Protein AF-A0A8S3Q9Q2-F1 (afdb_monomer_lite)

InterPro domains:
  IPR000834 Peptidase M14, carboxypeptidase A [PF00246] (56-237)
  IPR000834 Peptidase M14, carboxypeptidase A [PS52035] (1-236)
  IPR000834 Peptidase M14, carboxypeptidase A [SM00631] (1-239)

Structure (mmCIF, N/CA/C/O backbone):
data_AF-A0A8S3Q9Q2-F1
#
_entry.id   AF-A0A8S3Q9Q2-F1
#
loop_
_atom_site.group_PDB
_atom_site.id
_atom_site.type_symbol
_atom_site.label_atom_id
_atom_site.label_alt_id
_atom_site.label_comp_id
_atom_site.label_asym_id
_atom_site.label_entity_id
_atom_site.label_seq_id
_atom_site.pdbx_PDB_ins_code
_atom_site.Cartn_x
_atom_site.Cartn_y
_atom_site.Cartn_z
_atom_site.occupancy
_atom_site.B_iso_or_equiv
_atom_site.auth_seq_id
_atom_site.auth_comp_id
_atom_site.auth_asym_id
_atom_site.auth_atom_id
_atom_site.pdbx_PDB_model_num
ATOM 1 N N . MET A 1 1 ? 9.175 -22.409 -7.718 1.00 44.66 1 MET A N 1
ATOM 2 C CA . MET A 1 1 ? 8.185 -21.560 -7.034 1.00 44.66 1 MET A CA 1
ATOM 3 C C . MET A 1 1 ? 8.463 -21.587 -5.537 1.00 44.66 1 MET A C 1
ATOM 5 O O . MET A 1 1 ? 8.396 -22.655 -4.933 1.00 44.66 1 MET A O 1
ATOM 9 N N . LYS A 1 2 ? 8.923 -20.466 -4.972 1.00 51.31 2 LYS A N 1
ATOM 10 C CA . LYS A 1 2 ? 9.161 -20.307 -3.528 1.00 51.31 2 LYS A CA 1
ATOM 11 C C . LYS A 1 2 ? 7.955 -19.559 -2.961 1.00 51.31 2 LYS A C 1
ATOM 13 O O . LYS A 1 2 ? 7.575 -18.554 -3.533 1.00 51.31 2 LYS A O 1
ATOM 18 N N . PHE A 1 3 ? 7.355 -20.048 -1.881 1.00 44.38 3 PHE A N 1
ATOM 19 C CA . PHE A 1 3 ? 6.203 -19.390 -1.257 1.00 44.38 3 PHE A CA 1
ATOM 20 C C . PHE A 1 3 ? 6.653 -18.268 -0.304 1.00 44.38 3 PHE A C 1
ATOM 22 O O . PHE A 1 3 ? 7.731 -18.396 0.287 1.00 44.38 3 PHE A O 1
ATOM 29 N N . PRO A 1 4 ? 5.840 -17.213 -0.097 1.00 54.03 4 PRO A N 1
ATOM 30 C CA . PRO A 1 4 ? 6.085 -16.240 0.963 1.00 54.03 4 PRO A CA 1
ATOM 31 C C . PRO A 1 4 ? 6.048 -16.935 2.332 1.00 54.03 4 PRO A C 1
ATOM 33 O O . PRO A 1 4 ? 5.054 -17.568 2.698 1.00 54.03 4 PRO A O 1
ATOM 36 N N . LEU A 1 5 ? 7.140 -16.837 3.095 1.00 45.72 5 LEU A N 1
ATOM 37 C CA . LEU A 1 5 ? 7.207 -17.330 4.472 1.00 45.72 5 LEU A CA 1
ATOM 38 C C . LEU A 1 5 ? 6.784 -16.207 5.419 1.00 45.72 5 LEU A C 1
ATOM 40 O O . LEU A 1 5 ? 7.387 -15.145 5.393 1.00 45.72 5 LEU A O 1
ATOM 44 N N . PHE A 1 6 ? 5.770 -16.424 6.256 1.00 53.03 6 PHE A N 1
ATOM 45 C CA . PHE A 1 6 ? 5.318 -15.418 7.221 1.00 53.03 6 PHE A CA 1
ATOM 46 C C . PHE A 1 6 ? 5.985 -15.633 8.583 1.00 53.03 6 PHE A C 1
ATOM 48 O O . PHE A 1 6 ? 5.739 -16.639 9.252 1.00 53.03 6 PHE A O 1
ATOM 55 N N . LEU A 1 7 ? 6.785 -14.665 9.028 1.00 46.00 7 LEU A N 1
ATOM 56 C CA . LEU A 1 7 ? 7.337 -14.629 10.380 1.00 46.00 7 LEU A CA 1
ATOM 57 C C . LEU A 1 7 ? 6.255 -14.192 11.375 1.00 46.00 7 LEU A C 1
ATOM 59 O O . LEU A 1 7 ? 5.728 -13.081 11.279 1.00 46.00 7 LEU A O 1
ATOM 63 N N . LYS A 1 8 ? 5.951 -15.058 12.352 1.00 47.38 8 LYS A N 1
ATOM 64 C CA . LYS A 1 8 ? 5.085 -14.747 13.499 1.00 47.38 8 LYS A CA 1
ATOM 65 C C . LYS A 1 8 ? 5.930 -14.230 14.661 1.00 47.38 8 LYS A C 1
ATOM 67 O O . LYS A 1 8 ? 6.726 -14.986 15.207 1.00 47.38 8 LYS A O 1
ATOM 72 N N . ILE A 1 9 ? 5.741 -12.970 15.064 1.00 49.69 9 ILE A N 1
ATOM 73 C CA . ILE A 1 9 ? 6.681 -12.318 16.003 1.00 49.69 9 ILE A CA 1
ATOM 74 C C . ILE A 1 9 ? 6.184 -12.193 17.467 1.00 49.69 9 ILE A C 1
ATOM 76 O O . ILE A 1 9 ? 7.013 -11.928 18.324 1.00 49.69 9 ILE A O 1
ATOM 80 N N . CYS A 1 10 ? 4.916 -12.450 17.845 1.00 41.38 10 CYS A N 1
ATOM 81 C CA . CYS A 1 10 ? 4.467 -12.439 19.271 1.00 41.38 10 CYS A CA 1
ATOM 82 C C . CYS A 1 10 ? 3.046 -13.054 19.498 1.00 41.38 10 CYS A C 1
ATOM 84 O O . CYS A 1 10 ? 2.305 -13.162 18.522 1.00 41.38 10 CYS A O 1
ATOM 86 N N . PRO A 1 11 ? 2.634 -13.433 20.742 1.00 38.47 11 PRO A N 1
ATOM 87 C CA . PRO A 1 11 ? 1.254 -13.833 21.137 1.00 38.47 11 PRO A CA 1
ATOM 88 C C . PRO A 1 11 ? 0.366 -12.627 21.587 1.00 38.47 11 PRO A C 1
ATOM 90 O O . PRO A 1 11 ? 0.916 -11.533 21.690 1.00 38.47 11 PRO A O 1
ATOM 93 N N . PRO A 1 12 ? -0.975 -12.738 21.834 1.00 47.22 12 PRO A N 1
ATOM 94 C CA . PRO A 1 12 ? -1.986 -11.891 21.156 1.00 47.22 12 PRO A CA 1
ATOM 95 C C . PRO A 1 12 ? -2.704 -10.781 21.966 1.00 47.22 12 PRO A C 1
ATOM 97 O O . PRO A 1 12 ? -2.935 -10.950 23.158 1.00 47.22 12 PRO A O 1
ATOM 100 N N . LYS A 1 13 ? -3.170 -9.733 21.238 1.00 51.88 13 LYS A N 1
ATOM 101 C CA . LYS A 1 13 ? -4.364 -8.849 21.455 1.00 51.88 13 LYS A CA 1
ATOM 102 C C . LYS A 1 13 ? -4.773 -8.028 20.201 1.00 51.88 13 LYS A C 1
ATOM 104 O O . LYS A 1 13 ? -5.906 -7.562 20.133 1.00 51.88 13 LYS A O 1
ATOM 109 N N . ALA A 1 14 ? -3.892 -7.855 19.209 1.00 57.50 14 ALA A N 1
ATOM 110 C CA . ALA A 1 14 ? -4.200 -7.298 17.879 1.00 57.50 14 ALA A CA 1
ATOM 111 C C . ALA A 1 14 ? -3.320 -7.974 16.814 1.00 57.50 14 ALA A C 1
ATOM 113 O O . ALA A 1 14 ? -2.186 -8.341 17.139 1.00 57.50 14 ALA A O 1
ATOM 114 N N . ALA A 1 15 ? -3.828 -8.141 15.588 1.00 62.69 15 ALA A N 1
ATOM 115 C CA . ALA A 1 15 ? -3.099 -8.769 14.482 1.00 62.69 15 ALA A CA 1
ATOM 116 C C . ALA A 1 15 ? -2.795 -7.758 13.369 1.00 62.69 15 ALA A C 1
ATOM 118 O O . ALA A 1 15 ? -3.700 -7.073 12.886 1.00 62.69 15 ALA A O 1
ATOM 119 N N . VAL A 1 16 ? -1.525 -7.677 12.964 1.00 69.88 16 VAL A N 1
ATOM 120 C CA . VAL A 1 16 ? -1.047 -6.764 11.913 1.00 69.88 16 VAL A CA 1
ATOM 121 C C . VAL A 1 16 ? -0.363 -7.547 10.795 1.00 69.88 16 VAL A C 1
ATOM 123 O O . VAL A 1 16 ? 0.467 -8.418 11.074 1.00 69.88 16 VAL A O 1
ATOM 126 N N . MET A 1 17 ? -0.700 -7.214 9.548 1.00 67.19 17 MET A N 1
ATOM 127 C CA . MET A 1 17 ? -0.101 -7.784 8.342 1.00 67.19 17 MET A CA 1
ATOM 128 C C . MET A 1 17 ? 0.666 -6.719 7.558 1.00 67.19 17 MET A C 1
ATOM 130 O O . MET A 1 17 ? 0.134 -5.646 7.275 1.00 67.19 17 MET A O 1
ATOM 134 N N . TYR A 1 18 ? 1.901 -7.048 7.188 1.00 66.00 18 TYR A N 1
ATOM 135 C CA . TYR A 1 18 ? 2.761 -6.220 6.343 1.00 66.00 18 TYR A CA 1
ATOM 136 C C . TYR A 1 18 ? 3.017 -6.915 5.005 1.00 66.00 18 TYR A C 1
ATOM 138 O O . TYR A 1 18 ? 2.982 -8.141 4.943 1.00 66.00 18 TYR A O 1
ATOM 146 N N . THR A 1 19 ? 3.266 -6.164 3.936 1.00 59.59 19 THR A N 1
ATOM 147 C CA . THR A 1 19 ? 3.641 -6.723 2.628 1.00 59.59 19 THR A CA 1
ATOM 148 C C . THR A 1 19 ? 4.529 -5.762 1.828 1.00 59.59 19 THR A C 1
ATOM 150 O O . THR A 1 19 ? 4.552 -4.567 2.124 1.00 59.59 19 THR A O 1
ATOM 153 N N . PHE A 1 20 ? 5.251 -6.301 0.839 1.00 65.62 20 PHE A N 1
ATOM 154 C CA . PHE A 1 20 ? 6.306 -5.647 0.045 1.00 65.62 20 PHE A CA 1
ATOM 155 C C . PHE A 1 20 ? 6.169 -6.027 -1.444 1.00 65.62 20 PHE A C 1
ATOM 157 O O . PHE A 1 20 ? 6.975 -6.771 -2.013 1.00 65.62 20 PHE A O 1
ATOM 164 N N . ILE A 1 21 ? 5.030 -5.673 -2.043 1.00 55.09 21 ILE A N 1
ATOM 165 C CA . ILE A 1 21 ? 4.501 -6.378 -3.223 1.00 55.09 21 ILE A CA 1
ATOM 166 C C . ILE A 1 21 ? 5.318 -6.165 -4.494 1.00 55.09 21 ILE A C 1
ATOM 168 O O . ILE A 1 21 ? 5.401 -7.082 -5.313 1.00 55.09 21 ILE A O 1
ATOM 172 N N . THR A 1 22 ? 5.934 -4.999 -4.682 1.00 50.44 22 THR A N 1
ATOM 173 C CA . THR A 1 22 ? 6.549 -4.660 -5.974 1.00 50.44 22 THR A CA 1
ATOM 174 C C . THR A 1 22 ? 7.917 -4.026 -5.811 1.00 50.44 22 THR A C 1
ATOM 176 O O . THR A 1 22 ? 7.993 -2.985 -5.199 1.00 50.44 22 THR A O 1
ATOM 179 N N . LYS A 1 23 ? 8.933 -4.489 -6.550 1.00 55.28 23 LYS A N 1
ATOM 180 C CA . LYS A 1 23 ? 10.287 -3.901 -6.731 1.00 55.28 23 LYS A CA 1
ATOM 181 C C . LYS A 1 23 ? 11.387 -4.576 -5.919 1.00 55.28 23 LYS A C 1
ATOM 183 O O . LYS A 1 23 ? 11.182 -5.361 -4.998 1.00 55.28 23 LYS A O 1
ATOM 188 N N . SER A 1 24 ? 12.598 -4.179 -6.293 1.00 45.72 24 SER A N 1
ATOM 189 C CA . SER A 1 24 ? 13.804 -4.034 -5.484 1.00 45.72 24 SER A CA 1
ATOM 190 C C . SER A 1 24 ? 13.562 -3.327 -4.134 1.00 45.72 24 SER A C 1
ATOM 192 O O . SER A 1 24 ? 14.237 -2.358 -3.821 1.00 45.72 24 SER A O 1
ATOM 194 N N . GLU A 1 25 ? 12.598 -3.770 -3.332 1.00 57.78 25 GLU A N 1
ATOM 195 C CA . GLU A 1 25 ? 12.219 -3.224 -2.025 1.00 57.78 25 GLU A CA 1
ATOM 196 C C . GLU A 1 25 ? 13.071 -3.822 -0.909 1.00 57.78 25 GLU A C 1
ATOM 198 O O . GLU A 1 25 ? 12.616 -3.980 0.224 1.00 57.78 25 GLU A O 1
ATOM 203 N N . LEU A 1 26 ? 14.337 -4.147 -1.207 1.00 56.81 26 LEU A N 1
ATOM 204 C CA . LEU A 1 26 ? 15.275 -4.518 -0.155 1.00 56.81 26 LEU A CA 1
ATOM 205 C C . LEU A 1 26 ? 15.257 -3.439 0.927 1.00 56.81 26 LEU A C 1
ATOM 207 O O . LEU A 1 26 ? 15.218 -3.777 2.099 1.00 56.81 26 LEU A O 1
ATOM 211 N N . PHE A 1 27 ? 15.180 -2.167 0.532 1.00 62.59 27 PHE A N 1
ATOM 212 C CA . PHE A 1 27 ? 15.020 -1.055 1.454 1.00 62.59 27 PHE A CA 1
ATOM 213 C C . PHE A 1 27 ? 13.772 -1.154 2.348 1.00 62.59 27 PHE A C 1
ATOM 215 O O . PHE A 1 27 ? 13.912 -1.098 3.568 1.00 62.59 27 PHE A O 1
ATOM 222 N N . CYS A 1 28 ? 12.567 -1.307 1.787 1.00 65.94 28 CYS A N 1
ATOM 223 C CA . CYS A 1 28 ? 11.330 -1.350 2.578 1.00 65.94 28 CYS A CA 1
ATOM 224 C C . CYS A 1 28 ? 11.314 -2.574 3.501 1.00 65.94 28 CYS A C 1
ATOM 226 O O . CYS A 1 28 ? 11.013 -2.453 4.688 1.00 65.94 28 CYS A O 1
ATOM 228 N N . PHE A 1 29 ? 11.729 -3.730 2.982 1.00 68.19 29 PHE A N 1
ATOM 229 C CA . PHE A 1 29 ? 11.861 -4.960 3.752 1.00 68.19 29 PHE A CA 1
ATOM 230 C C . PHE A 1 29 ? 12.865 -4.820 4.905 1.00 68.19 29 PHE A C 1
ATOM 232 O O . PHE A 1 29 ? 12.534 -5.089 6.059 1.00 68.19 29 PHE A O 1
ATOM 239 N N . VAL A 1 30 ? 14.079 -4.337 4.612 1.00 61.81 30 VAL A N 1
ATOM 240 C CA . VAL A 1 30 ? 15.136 -4.091 5.606 1.00 61.81 30 VAL A CA 1
ATOM 241 C C . VAL A 1 30 ? 14.678 -3.064 6.635 1.00 61.81 30 VAL A C 1
ATOM 243 O O . VAL A 1 30 ? 14.933 -3.251 7.819 1.00 61.81 30 VAL A O 1
ATOM 246 N N . SER A 1 31 ? 13.958 -2.021 6.218 1.00 67.19 31 SER A N 1
ATOM 247 C CA . SER A 1 31 ? 13.437 -0.997 7.123 1.00 67.19 31 SER A CA 1
ATOM 248 C C . SER A 1 31 ? 12.494 -1.569 8.162 1.00 67.19 31 SER A C 1
ATOM 250 O O . SER A 1 31 ? 12.649 -1.314 9.356 1.00 67.19 31 SER A O 1
ATOM 252 N N . VAL A 1 32 ? 11.545 -2.381 7.713 1.00 69.50 32 VAL A N 1
ATOM 253 C CA . VAL A 1 32 ? 10.564 -2.993 8.596 1.00 69.50 32 VAL A CA 1
ATOM 254 C C . VAL A 1 32 ? 11.225 -4.047 9.489 1.00 69.50 32 VAL A C 1
ATOM 256 O O . VAL A 1 32 ? 11.004 -4.044 10.699 1.00 69.50 32 VAL A O 1
ATOM 259 N N . ILE A 1 33 ? 12.074 -4.921 8.937 1.00 70.44 33 ILE A N 1
ATOM 260 C CA . ILE A 1 33 ? 12.734 -5.974 9.721 1.00 70.44 33 ILE A CA 1
ATOM 261 C C . ILE A 1 33 ? 13.705 -5.411 10.751 1.00 70.44 33 ILE A C 1
ATOM 263 O O . ILE A 1 33 ? 13.628 -5.823 11.907 1.00 70.44 33 ILE A O 1
ATOM 267 N N . LEU A 1 34 ? 14.602 -4.495 10.373 1.00 65.56 34 LEU A N 1
ATOM 268 C CA . LEU A 1 34 ? 15.564 -3.923 11.320 1.00 65.56 34 LEU A CA 1
ATOM 269 C C . LEU A 1 34 ? 14.839 -3.185 12.438 1.00 65.56 34 LEU A C 1
ATOM 271 O O . LEU A 1 34 ? 15.138 -3.427 13.605 1.00 65.56 34 LEU A O 1
ATOM 275 N N . PHE A 1 35 ? 13.810 -2.398 12.098 1.00 70.94 35 PHE A N 1
ATOM 276 C CA . PHE A 1 35 ? 12.950 -1.803 13.110 1.00 70.94 35 PHE A CA 1
ATOM 277 C C . PHE A 1 35 ? 12.400 -2.866 14.061 1.00 70.94 35 PHE A C 1
ATOM 279 O O . PHE A 1 35 ? 12.447 -2.673 15.267 1.00 70.94 35 PHE A O 1
ATOM 286 N N . PHE A 1 36 ? 11.894 -3.998 13.565 1.00 68.75 36 PHE A N 1
ATOM 287 C CA . PHE A 1 36 ? 11.323 -5.019 14.440 1.00 68.75 36 PHE A CA 1
ATOM 288 C C . PHE A 1 36 ? 12.339 -5.790 15.272 1.00 68.75 36 PHE A C 1
ATOM 290 O O . PHE A 1 36 ? 12.029 -6.104 16.420 1.00 68.75 36 PHE A O 1
ATOM 297 N N . LEU A 1 37 ? 13.526 -6.077 14.741 1.00 67.44 37 LEU A N 1
ATOM 298 C CA . LEU A 1 37 ? 14.606 -6.701 15.505 1.00 67.44 37 LEU A CA 1
ATOM 299 C C . LEU A 1 37 ? 15.060 -5.784 16.654 1.00 67.44 37 LEU A C 1
ATOM 301 O O . LEU A 1 37 ? 15.206 -6.237 17.794 1.00 67.44 37 LEU A O 1
ATOM 305 N N . ASP A 1 38 ? 15.173 -4.483 16.389 1.00 63.78 38 ASP A N 1
ATOM 306 C CA . ASP A 1 38 ? 15.535 -3.480 17.393 1.00 63.78 38 ASP A CA 1
ATOM 307 C C . ASP A 1 38 ? 14.381 -3.215 18.374 1.00 63.78 38 ASP A C 1
ATOM 309 O O . ASP A 1 38 ? 14.572 -3.148 19.586 1.00 63.78 38 ASP A O 1
ATOM 313 N N . PHE A 1 39 ? 13.145 -3.128 17.885 1.00 65.12 39 PHE A N 1
ATOM 314 C CA . PHE A 1 39 ? 11.959 -2.854 18.698 1.00 65.12 39 PHE A CA 1
ATOM 315 C C . PHE A 1 39 ? 11.612 -4.019 19.634 1.00 65.12 39 PHE A C 1
ATOM 317 O O . PHE A 1 39 ? 11.218 -3.800 20.778 1.00 65.12 39 PHE A O 1
ATOM 324 N N . CYS A 1 40 ? 11.777 -5.268 19.182 1.00 56.28 40 CYS A N 1
ATOM 325 C CA . CYS A 1 40 ? 11.569 -6.451 20.023 1.00 56.28 40 CYS A CA 1
ATOM 326 C C . CYS A 1 40 ? 12.655 -6.626 21.092 1.00 56.28 40 CYS A C 1
ATOM 328 O O . CYS A 1 40 ? 12.384 -7.258 22.110 1.00 56.28 40 CYS A O 1
ATOM 330 N N . SER A 1 41 ? 13.856 -6.075 20.892 1.00 54.03 41 SER A N 1
ATOM 331 C CA . SER A 1 41 ? 14.937 -6.137 21.884 1.00 54.03 41 SER A CA 1
ATOM 332 C C . SER A 1 41 ? 14.899 -4.996 22.908 1.00 54.03 41 SER A C 1
ATOM 334 O O . SER A 1 41 ? 15.478 -5.134 23.985 1.00 54.03 41 SER A O 1
ATOM 336 N N . THR A 1 42 ? 14.201 -3.891 22.617 1.00 50.69 42 THR A N 1
ATOM 337 C CA . THR A 1 42 ? 14.257 -2.659 23.425 1.00 50.69 42 THR A CA 1
ATOM 338 C C . THR A 1 42 ? 13.049 -2.384 24.316 1.00 50.69 42 THR A C 1
ATOM 340 O O . THR A 1 42 ? 13.174 -1.550 25.213 1.00 50.69 42 THR A O 1
ATOM 343 N N . ILE A 1 43 ? 11.900 -3.055 24.148 1.00 47.66 43 ILE A N 1
ATOM 344 C CA . ILE A 1 43 ? 10.726 -2.767 24.989 1.00 47.66 43 ILE A CA 1
ATOM 345 C C . ILE A 1 43 ? 10.136 -4.009 25.673 1.00 47.66 43 ILE A C 1
ATOM 347 O O . ILE A 1 43 ? 9.627 -4.923 25.029 1.00 47.66 43 ILE A O 1
ATOM 351 N N . ASP A 1 44 ? 10.088 -3.949 27.009 1.00 47.28 44 ASP A N 1
ATOM 352 C CA . ASP A 1 44 ? 9.194 -4.709 27.896 1.00 47.28 44 ASP A CA 1
ATOM 353 C C . ASP A 1 44 ? 7.734 -4.247 27.694 1.00 47.28 44 ASP A C 1
ATOM 355 O O . ASP A 1 44 ? 7.109 -3.645 28.572 1.00 47.28 44 ASP A O 1
ATOM 359 N N . VAL A 1 45 ? 7.174 -4.422 26.486 1.00 44.84 45 VAL A N 1
ATOM 360 C CA . VAL A 1 45 ? 5.748 -4.139 26.282 1.00 44.84 45 VAL A CA 1
ATOM 361 C C . VAL A 1 45 ? 4.965 -5.371 26.703 1.00 44.84 45 VAL A C 1
ATOM 363 O O . VAL A 1 45 ? 4.853 -6.349 25.969 1.00 44.84 45 VAL A O 1
ATOM 366 N N . LYS A 1 46 ? 4.252 -5.258 27.821 1.00 41.72 46 LYS A N 1
ATOM 367 C CA . LYS A 1 46 ? 3.095 -6.108 28.158 1.00 41.72 46 LYS A CA 1
ATOM 368 C C . LYS A 1 46 ? 1.967 -6.091 27.095 1.00 41.72 46 LYS A C 1
ATOM 370 O O . LYS A 1 46 ? 0.908 -6.678 27.319 1.00 41.72 46 LYS A O 1
ATOM 375 N N . ALA A 1 47 ? 2.148 -5.432 25.943 1.00 47.62 47 ALA A N 1
ATOM 376 C CA . ALA A 1 47 ? 1.217 -5.420 24.818 1.00 47.62 47 ALA A CA 1
ATOM 377 C C . ALA A 1 47 ? 1.517 -6.587 23.866 1.00 47.62 47 ALA A C 1
ATOM 379 O O . ALA A 1 47 ? 2.199 -6.460 22.852 1.00 47.62 47 ALA A O 1
ATOM 380 N N . GLN A 1 48 ? 0.955 -7.733 24.220 1.00 50.00 48 GLN A N 1
ATOM 381 C CA . GLN A 1 48 ? 0.835 -8.924 23.386 1.00 50.00 48 GLN A CA 1
ATOM 382 C C . GLN A 1 48 ? 0.126 -8.579 22.057 1.00 50.00 48 GLN A C 1
ATOM 384 O O . GLN A 1 48 ? -1.005 -8.096 22.084 1.00 50.00 48 GLN A O 1
ATOM 389 N N . ARG A 1 49 ? 0.771 -8.774 20.894 1.00 56.69 49 ARG A N 1
ATOM 390 C CA . ARG A 1 49 ? 0.194 -8.608 19.538 1.00 56.69 49 ARG A CA 1
ATOM 391 C C . ARG A 1 49 ? 0.838 -9.566 18.543 1.00 56.69 49 ARG A C 1
ATOM 393 O O . ARG A 1 49 ? 2.052 -9.739 18.571 1.00 56.69 49 ARG A O 1
ATOM 400 N N . GLU A 1 50 ? 0.046 -10.132 17.635 1.00 60.84 50 GLU A N 1
ATOM 401 C CA . GLU A 1 50 ? 0.568 -11.007 16.584 1.00 60.84 50 GLU A CA 1
ATOM 402 C C . GLU A 1 50 ? 0.927 -10.186 15.341 1.00 60.84 50 GLU A C 1
ATOM 404 O O . GLU A 1 50 ? 0.132 -9.385 14.850 1.00 60.84 50 GLU A O 1
ATOM 409 N N . LYS A 1 51 ? 2.141 -10.372 14.833 1.00 61.19 51 LYS A N 1
ATOM 410 C CA . LYS A 1 51 ? 2.631 -9.705 13.623 1.00 61.19 51 LYS A CA 1
ATOM 411 C C . LYS A 1 51 ? 2.979 -10.773 12.607 1.00 61.19 51 LYS A C 1
ATOM 413 O O . LYS A 1 51 ? 3.611 -11.756 12.993 1.00 61.19 51 LYS A O 1
ATOM 418 N N . TYR A 1 52 ? 2.579 -10.548 11.363 1.00 61.97 52 TYR A N 1
ATOM 419 C CA . TYR A 1 52 ? 2.852 -11.430 10.238 1.00 61.97 52 TYR A CA 1
ATOM 420 C C . TYR A 1 52 ? 3.572 -10.620 9.166 1.00 61.97 52 TYR A C 1
ATOM 422 O O . TYR A 1 52 ? 2.977 -9.746 8.532 1.00 61.97 52 TYR A O 1
ATOM 430 N N . ILE A 1 53 ? 4.870 -10.882 9.024 1.00 58.34 53 ILE A N 1
ATOM 431 C CA . ILE A 1 53 ? 5.729 -10.244 8.025 1.00 58.34 53 ILE A CA 1
ATOM 432 C C . ILE A 1 53 ? 6.164 -11.341 7.056 1.00 58.34 53 ILE A C 1
ATOM 434 O O . ILE A 1 53 ? 6.879 -12.250 7.477 1.00 58.34 53 ILE A O 1
ATOM 438 N N . PRO A 1 54 ? 5.702 -11.319 5.802 1.00 57.31 54 PRO A N 1
ATOM 439 C CA . PRO A 1 54 ? 6.251 -12.177 4.774 1.00 57.31 54 PRO A CA 1
ATOM 440 C C . PRO A 1 54 ? 7.715 -11.807 4.497 1.00 57.31 54 PRO A C 1
ATOM 442 O O . PRO A 1 54 ? 8.027 -10.631 4.319 1.00 57.31 54 PRO A O 1
ATOM 445 N N . ASP A 1 55 ? 8.593 -12.809 4.437 1.00 58.91 55 ASP A N 1
ATOM 446 C CA . ASP A 1 55 ? 10.021 -12.658 4.121 1.00 58.91 55 ASP A CA 1
ATOM 447 C C . ASP A 1 55 ? 10.224 -12.009 2.747 1.00 58.91 55 ASP A C 1
ATOM 449 O O . ASP A 1 55 ? 11.023 -11.102 2.577 1.00 58.91 55 ASP A O 1
ATOM 453 N N . TYR A 1 56 ? 9.475 -12.460 1.746 1.00 65.44 56 TYR A N 1
ATOM 454 C CA . TYR A 1 56 ? 9.417 -11.842 0.426 1.00 65.44 56 TYR A CA 1
ATOM 455 C C . TYR A 1 56 ? 8.051 -12.144 -0.158 1.00 65.44 56 TYR A C 1
ATOM 457 O O . TYR A 1 56 ? 7.631 -13.299 -0.179 1.00 65.44 56 TYR A O 1
ATOM 465 N N . THR A 1 57 ? 7.360 -11.123 -0.644 1.00 78.50 57 THR A N 1
ATOM 466 C CA . THR A 1 57 ? 6.014 -11.285 -1.215 1.00 78.50 57 THR A CA 1
ATOM 467 C C . THR A 1 57 ? 6.044 -11.508 -2.717 1.00 78.50 57 THR A C 1
ATOM 469 O O . THR A 1 57 ? 5.035 -11.912 -3.268 1.00 78.50 57 THR A O 1
ATOM 472 N N . ASN A 1 58 ? 7.208 -11.296 -3.339 1.00 85.88 58 ASN A N 1
ATOM 473 C CA . ASN A 1 58 ? 7.537 -11.615 -4.729 1.00 85.88 58 ASN A CA 1
ATOM 474 C C . ASN A 1 58 ? 8.960 -12.229 -4.799 1.00 85.88 58 ASN A C 1
ATOM 476 O O . ASN A 1 58 ? 9.915 -11.567 -5.226 1.00 85.88 58 ASN A O 1
ATOM 480 N N . PRO A 1 59 ? 9.175 -13.438 -4.241 1.00 84.56 59 PRO A N 1
ATOM 481 C CA . PRO A 1 59 ? 10.510 -14.031 -4.126 1.00 84.56 59 PRO A CA 1
ATOM 482 C C . PRO A 1 59 ? 11.130 -14.399 -5.482 1.00 84.56 59 PRO A C 1
ATOM 484 O O . PRO A 1 59 ? 12.348 -14.347 -5.639 1.00 84.56 59 PRO A O 1
ATOM 487 N N . ASP A 1 60 ? 10.317 -14.793 -6.452 1.00 86.06 60 ASP A N 1
ATOM 488 C CA . ASP A 1 60 ? 10.704 -15.139 -7.819 1.00 86.06 60 ASP A CA 1
ATOM 489 C C . ASP A 1 60 ? 11.058 -13.889 -8.640 1.00 86.06 60 ASP A C 1
ATOM 491 O O . ASP A 1 60 ? 12.145 -13.833 -9.219 1.00 86.06 60 ASP A O 1
ATOM 495 N N . GLY A 1 61 ? 10.238 -12.833 -8.586 1.00 86.12 61 GLY A N 1
ATOM 496 C CA . GLY A 1 61 ? 10.573 -11.537 -9.179 1.00 86.12 61 GLY A CA 1
ATOM 497 C C . GLY A 1 61 ? 11.854 -10.951 -8.582 1.00 86.12 61 GLY A C 1
ATOM 498 O O . GLY A 1 61 ? 12.693 -10.417 -9.310 1.00 86.12 61 GLY A O 1
ATOM 499 N N . ARG A 1 62 ? 12.084 -11.136 -7.272 1.00 82.38 62 ARG A N 1
ATOM 500 C CA . ARG A 1 62 ? 13.348 -10.750 -6.623 1.00 82.38 62 ARG A CA 1
ATOM 501 C C . ARG A 1 62 ? 14.555 -11.496 -7.200 1.00 82.38 62 ARG A C 1
ATOM 503 O O . ARG A 1 62 ? 15.567 -10.873 -7.517 1.00 82.38 62 ARG A O 1
ATOM 510 N N . LEU A 1 63 ? 14.463 -12.814 -7.354 1.00 85.38 63 LEU A N 1
ATOM 511 C CA . LEU A 1 63 ? 15.543 -13.605 -7.953 1.00 85.38 63 LEU A CA 1
ATOM 512 C C . LEU A 1 63 ? 15.789 -13.209 -9.415 1.00 85.38 63 LEU A C 1
ATOM 514 O O . LEU A 1 63 ? 16.937 -13.164 -9.865 1.00 85.38 63 LEU A O 1
ATOM 518 N N . TYR A 1 64 ? 14.728 -12.885 -10.153 1.00 87.31 64 TYR A N 1
ATOM 519 C CA . TYR A 1 64 ? 14.828 -12.426 -11.533 1.00 87.31 64 TYR A CA 1
ATOM 520 C C . TYR A 1 64 ? 15.619 -11.115 -11.643 1.00 87.31 64 TYR A C 1
ATOM 522 O O . TYR A 1 64 ? 16.566 -11.041 -12.426 1.00 87.31 64 TYR A O 1
ATOM 530 N N . ILE A 1 65 ? 15.314 -10.097 -10.830 1.00 86.25 65 ILE A N 1
ATOM 531 C CA . ILE A 1 65 ? 16.048 -8.819 -10.893 1.00 86.25 65 ILE A CA 1
ATOM 532 C C . ILE A 1 65 ? 17.517 -8.958 -10.495 1.00 86.25 65 ILE A C 1
ATOM 534 O O . ILE A 1 65 ? 18.373 -8.336 -11.119 1.00 86.25 65 ILE A O 1
ATOM 538 N N . GLU A 1 66 ? 17.826 -9.793 -9.499 1.00 85.19 66 GLU A N 1
ATOM 539 C CA . GLU A 1 66 ? 19.201 -10.015 -9.036 1.00 85.19 66 GLU A CA 1
ATOM 540 C C . GLU A 1 66 ? 20.034 -10.796 -10.052 1.00 85.19 66 GLU A C 1
ATOM 542 O O . GLU A 1 66 ? 21.215 -10.513 -10.230 1.00 85.19 66 GLU A O 1
ATOM 547 N N . SER A 1 67 ? 19.427 -11.766 -10.737 1.00 89.62 67 SER A N 1
ATOM 548 C CA . SER A 1 67 ? 20.124 -12.575 -11.743 1.00 89.62 67 SER A CA 1
ATOM 549 C C . SER A 1 67 ? 20.302 -11.854 -13.080 1.00 89.62 67 SER A C 1
ATOM 551 O O . SER A 1 67 ? 21.261 -12.132 -13.800 1.00 89.62 67 SER A O 1
ATOM 553 N N . THR A 1 68 ? 19.406 -10.923 -13.417 1.00 89.88 68 THR A N 1
ATOM 554 C CA . THR A 1 68 ? 19.422 -10.199 -14.701 1.00 89.88 68 THR A CA 1
ATOM 555 C C . THR A 1 68 ? 19.984 -8.781 -14.609 1.00 89.88 68 THR A C 1
ATOM 557 O O . THR A 1 68 ? 20.237 -8.167 -15.644 1.00 89.88 68 THR A O 1
ATOM 560 N N . ASN A 1 69 ? 20.167 -8.241 -13.399 1.00 86.94 69 ASN A N 1
ATOM 561 C CA . ASN A 1 69 ? 20.434 -6.821 -13.132 1.00 86.94 69 ASN A CA 1
ATOM 562 C C . ASN A 1 69 ? 19.368 -5.866 -13.714 1.00 86.94 69 ASN A C 1
ATOM 564 O O . ASN A 1 69 ? 19.625 -4.674 -13.899 1.00 86.94 69 ASN A O 1
ATOM 568 N N . ASN A 1 70 ? 18.158 -6.361 -14.001 1.00 86.62 70 ASN A N 1
ATOM 569 C CA . ASN A 1 70 ? 17.049 -5.536 -14.470 1.00 86.62 70 ASN A CA 1
ATOM 570 C C . ASN A 1 70 ? 16.283 -4.923 -13.289 1.00 86.62 70 ASN A C 1
ATOM 572 O O . ASN A 1 70 ? 15.171 -5.332 -12.960 1.00 86.62 70 ASN A O 1
ATOM 576 N N . TYR A 1 71 ? 16.866 -3.900 -12.665 1.00 84.06 71 TYR A N 1
ATOM 577 C CA . TYR A 1 71 ? 16.251 -3.193 -11.532 1.00 84.06 71 TYR A CA 1
ATOM 578 C C . TYR A 1 71 ? 15.011 -2.357 -11.900 1.00 84.06 71 TYR A C 1
ATOM 580 O O . TYR A 1 71 ? 14.408 -1.748 -11.021 1.00 84.06 71 TYR A O 1
ATOM 588 N N . CYS A 1 72 ? 14.630 -2.307 -13.181 1.00 84.56 72 CYS A N 1
ATOM 589 C CA . CYS A 1 72 ? 13.385 -1.686 -13.633 1.00 84.56 72 CYS A CA 1
ATOM 590 C C . CYS A 1 72 ? 12.209 -2.675 -13.680 1.00 84.56 72 CYS A C 1
ATOM 592 O O . CYS A 1 72 ? 11.082 -2.252 -13.912 1.00 84.56 72 CYS A O 1
ATOM 594 N N . TRP A 1 73 ? 12.447 -3.979 -13.505 1.00 86.62 73 TRP A N 1
ATOM 595 C CA . TRP A 1 73 ? 11.394 -4.992 -13.522 1.00 86.62 73 TRP A CA 1
ATOM 596 C C . TRP A 1 73 ? 10.537 -4.942 -12.251 1.00 86.62 73 TRP A C 1
ATOM 598 O O . TRP A 1 73 ? 11.060 -4.772 -11.147 1.00 86.62 73 TRP A O 1
ATOM 608 N N . ARG A 1 74 ? 9.216 -5.091 -12.409 1.00 83.06 74 ARG A N 1
ATOM 609 C CA . ARG A 1 74 ? 8.238 -4.873 -11.325 1.00 83.06 74 ARG A CA 1
ATOM 610 C C . ARG A 1 74 ? 7.277 -6.037 -11.087 1.00 83.06 74 ARG A C 1
ATOM 612 O O . ARG A 1 74 ? 6.659 -6.069 -10.027 1.00 83.06 74 ARG A O 1
ATOM 619 N N . GLY A 1 75 ? 7.176 -6.972 -12.030 1.00 88.12 75 GLY A N 1
ATOM 620 C CA . GLY A 1 75 ? 6.285 -8.126 -11.926 1.00 88.12 75 GLY A CA 1
ATOM 621 C C . GLY A 1 75 ? 6.922 -9.346 -11.256 1.00 88.12 75 GLY A C 1
ATOM 622 O O . GLY A 1 75 ? 8.070 -9.311 -10.801 1.00 88.12 75 GLY A O 1
ATOM 623 N N . THR A 1 76 ? 6.177 -10.448 -11.221 1.00 90.62 76 THR A N 1
ATOM 624 C CA . THR A 1 76 ? 6.685 -11.802 -10.934 1.00 90.62 76 THR A CA 1
ATOM 625 C C . THR A 1 76 ? 7.706 -12.239 -11.990 1.00 90.62 76 THR A C 1
ATOM 627 O O . THR A 1 76 ? 7.976 -11.504 -12.945 1.00 90.62 76 THR A O 1
ATOM 630 N N . GLU A 1 77 ? 8.283 -13.437 -11.879 1.00 87.75 77 GLU A N 1
ATOM 631 C CA . GLU A 1 77 ? 9.180 -13.973 -12.919 1.00 87.75 77 GLU A CA 1
ATOM 632 C C . GLU A 1 77 ? 8.499 -14.069 -14.298 1.00 87.75 77 GLU A C 1
ATOM 634 O O . GLU A 1 77 ? 9.165 -14.054 -15.333 1.00 87.75 77 GLU A O 1
ATOM 639 N N . THR A 1 78 ? 7.162 -14.123 -14.316 1.00 89.62 78 THR A N 1
ATOM 640 C CA . THR A 1 78 ? 6.342 -14.187 -15.534 1.00 89.62 78 THR A CA 1
ATOM 641 C C . THR A 1 78 ? 5.804 -12.828 -15.994 1.00 89.62 78 THR A C 1
ATOM 643 O O . THR A 1 78 ? 5.177 -12.746 -17.050 1.00 89.62 78 THR A O 1
ATOM 646 N N . GLY A 1 79 ? 6.081 -11.757 -15.243 1.00 92.19 79 GLY A N 1
ATOM 647 C CA . GLY A 1 79 ? 5.721 -10.381 -15.592 1.00 92.19 79 GLY A CA 1
ATOM 648 C C . GLY A 1 79 ? 4.401 -9.888 -15.017 1.00 92.19 79 GLY A C 1
ATOM 649 O O . GLY A 1 79 ? 3.992 -8.782 -15.348 1.00 92.19 79 GLY A O 1
ATOM 650 N N . VAL A 1 80 ? 3.735 -10.658 -14.154 1.00 95.31 80 VAL A N 1
ATOM 651 C CA . VAL A 1 80 ? 2.482 -10.217 -13.530 1.00 95.31 80 VAL A CA 1
ATOM 652 C C . VAL A 1 80 ? 2.761 -9.187 -12.442 1.00 95.31 80 VAL A C 1
ATOM 654 O O . VAL A 1 80 ? 3.546 -9.438 -11.531 1.00 95.31 80 VAL A O 1
ATOM 657 N N . ASP A 1 81 ? 2.094 -8.038 -12.506 1.00 94.62 81 ASP A N 1
ATOM 658 C CA . ASP A 1 81 ? 2.030 -7.093 -11.396 1.00 94.62 81 ASP A CA 1
ATOM 659 C C . ASP A 1 81 ? 1.106 -7.660 -10.313 1.00 94.62 81 ASP A C 1
ATOM 661 O O . ASP A 1 81 ? -0.121 -7.724 -10.461 1.00 94.62 81 ASP A O 1
ATOM 665 N N . LEU A 1 82 ? 1.707 -8.083 -9.200 1.00 92.81 82 LEU A N 1
ATOM 666 C CA . LEU A 1 82 ? 0.979 -8.622 -8.056 1.00 92.81 82 LEU A CA 1
ATOM 667 C C . LEU A 1 82 ? -0.021 -7.611 -7.480 1.00 92.81 82 LEU A C 1
ATOM 669 O O . LEU A 1 82 ? -1.085 -8.026 -7.022 1.00 92.81 82 LEU A O 1
ATOM 673 N N . ASP A 1 83 ? 0.249 -6.303 -7.564 1.00 94.81 83 ASP A N 1
ATOM 674 C CA . ASP A 1 83 ? -0.680 -5.252 -7.126 1.00 94.81 83 ASP A CA 1
ATOM 675 C C . ASP A 1 83 ? -1.727 -4.896 -8.201 1.00 94.81 83 ASP A C 1
ATOM 677 O O . ASP A 1 83 ? -2.389 -3.859 -8.143 1.00 94.81 83 ASP A O 1
ATOM 681 N N . ARG A 1 84 ? -1.896 -5.761 -9.205 1.00 97.31 84 ARG A N 1
ATOM 682 C CA . ARG A 1 84 ? -3.036 -5.787 -10.137 1.00 97.31 84 ARG A CA 1
ATOM 683 C C . ARG A 1 84 ? -3.751 -7.142 -10.145 1.00 97.31 84 ARG A C 1
ATOM 685 O O . ARG A 1 84 ? -4.727 -7.318 -10.877 1.00 97.31 84 ARG A O 1
ATOM 692 N N . ASN A 1 85 ? -3.286 -8.111 -9.351 1.00 97.06 85 ASN A N 1
ATOM 693 C CA . ASN A 1 85 ? -3.717 -9.507 -9.434 1.00 97.06 85 ASN A CA 1
ATOM 694 C C . ASN A 1 85 ? -4.834 -9.890 -8.442 1.00 97.06 85 ASN A C 1
ATOM 696 O O . ASN A 1 85 ? -5.331 -11.012 -8.488 1.00 97.06 85 ASN A O 1
ATOM 700 N N . PHE A 1 86 ? -5.291 -8.988 -7.568 1.00 97.19 86 PHE A N 1
ATOM 701 C CA . PHE A 1 86 ? -6.338 -9.292 -6.582 1.00 97.19 86 PHE A CA 1
ATOM 702 C C . PHE A 1 86 ? -7.758 -9.127 -7.150 1.00 97.19 86 PHE A C 1
ATOM 704 O O . PHE A 1 86 ? -8.003 -8.342 -8.066 1.00 97.19 86 PHE A O 1
ATOM 711 N N . ASP A 1 87 ? -8.740 -9.828 -6.567 1.00 97.00 87 ASP A N 1
ATOM 712 C CA . ASP A 1 87 ? -10.170 -9.707 -6.914 1.00 97.00 87 ASP A CA 1
ATOM 713 C C . ASP A 1 87 ? -10.821 -8.430 -6.364 1.00 97.00 87 ASP A C 1
ATOM 715 O O . ASP A 1 87 ? -11.859 -8.458 -5.700 1.00 97.00 87 ASP A O 1
ATOM 719 N N . TRP A 1 88 ? -10.198 -7.286 -6.622 1.00 97.31 88 TRP A N 1
ATOM 720 C CA . TRP A 1 88 ? -10.777 -5.982 -6.355 1.00 97.31 88 TRP A CA 1
ATOM 721 C C . TRP A 1 88 ? -10.979 -5.231 -7.657 1.00 97.31 88 TRP A C 1
ATOM 723 O O . TRP A 1 88 ? -10.046 -4.676 -8.228 1.00 97.31 88 TRP A O 1
ATOM 733 N N . GLU A 1 89 ? -12.221 -5.235 -8.144 1.00 97.12 89 GLU A N 1
ATOM 734 C CA . GLU A 1 89 ? -12.592 -4.520 -9.369 1.00 97.12 89 GLU A CA 1
ATOM 735 C C . GLU A 1 89 ? -11.682 -4.893 -10.570 1.00 97.12 89 GLU A C 1
ATOM 737 O O . GLU A 1 89 ? -11.488 -4.100 -11.494 1.00 97.12 89 GLU A O 1
ATOM 742 N N . TYR A 1 90 ? -11.176 -6.137 -10.542 1.00 96.69 90 TYR A N 1
ATOM 743 C CA . TYR A 1 90 ? -10.192 -6.716 -11.450 1.00 96.69 90 TYR A CA 1
ATOM 744 C C . TYR A 1 90 ? -10.583 -6.557 -12.917 1.00 96.69 90 TYR A C 1
ATOM 746 O O . TYR A 1 90 ? -11.739 -6.723 -13.317 1.00 96.69 90 TYR A O 1
ATOM 754 N N . GLY A 1 91 ? -9.574 -6.299 -13.739 1.00 92.75 91 GLY A N 1
ATOM 755 C CA . GLY A 1 91 ? -9.702 -6.339 -15.182 1.00 92.75 91 GLY A CA 1
ATOM 756 C C . GLY A 1 91 ? -10.286 -5.082 -15.832 1.00 92.75 91 GLY A C 1
ATOM 757 O O . GLY A 1 91 ? -10.643 -5.115 -17.014 1.00 92.75 91 GLY A O 1
ATOM 758 N N . ARG A 1 92 ? -10.386 -3.978 -15.085 1.00 93.38 92 ARG A N 1
ATOM 759 C CA . ARG A 1 92 ? -10.794 -2.668 -15.607 1.00 93.38 92 ARG A CA 1
ATOM 760 C C . ARG A 1 92 ? -9.589 -1.842 -16.091 1.00 93.38 92 ARG A C 1
ATOM 762 O O . ARG A 1 92 ? -8.576 -2.411 -16.487 1.00 93.38 92 ARG A O 1
ATOM 769 N N . LYS A 1 93 ? -9.761 -0.520 -16.218 1.00 94.38 93 LYS A N 1
ATOM 770 C CA . LYS A 1 93 ? -8.844 0.394 -16.925 1.00 94.38 93 LYS A CA 1
ATOM 771 C C . LYS A 1 93 ? -7.574 0.746 -16.147 1.00 94.38 93 LYS A C 1
ATOM 773 O O . LYS A 1 93 ? -6.644 1.240 -16.761 1.00 94.38 93 LYS A O 1
ATOM 778 N N . GLY A 1 94 ? -7.548 0.530 -14.841 1.00 95.12 94 GLY A N 1
ATOM 779 C CA . GLY A 1 94 ? -6.392 0.713 -13.967 1.00 95.12 94 GLY A CA 1
ATOM 780 C C . GLY A 1 94 ? -5.470 -0.503 -13.901 1.00 95.12 94 GLY A C 1
ATOM 781 O O . GLY A 1 94 ? -4.820 -0.720 -12.889 1.00 95.12 94 GLY A O 1
ATOM 782 N N . SER A 1 95 ? -5.496 -1.358 -14.919 1.00 97.12 95 SER A N 1
ATOM 783 C CA . SER A 1 95 ? -4.610 -2.512 -15.068 1.00 97.12 95 SER A CA 1
ATOM 784 C C . SER A 1 95 ? -4.527 -2.874 -16.550 1.00 97.12 95 SER A C 1
ATOM 786 O O . SER A 1 95 ? -5.444 -2.545 -17.312 1.00 97.12 95 SER A O 1
ATOM 788 N N . SER A 1 96 ? -3.517 -3.628 -16.973 1.00 97.44 96 SER A N 1
ATOM 789 C CA . SER A 1 96 ? -3.339 -4.032 -18.373 1.00 97.44 96 SER A CA 1
ATOM 790 C C . SER A 1 96 ? -3.550 -5.529 -18.569 1.00 97.44 96 SER A C 1
ATOM 792 O O . SER A 1 96 ? -3.293 -6.321 -17.668 1.00 97.44 96 SER A O 1
ATOM 794 N N . SER A 1 97 ? -4.069 -5.930 -19.731 1.00 97.12 97 SER A N 1
ATOM 795 C CA . SER A 1 97 ? -4.149 -7.340 -20.148 1.00 97.12 97 SER A CA 1
ATOM 796 C C . SER A 1 97 ? -3.012 -7.740 -21.091 1.00 97.12 97 SER A C 1
ATOM 798 O O . SER A 1 97 ? -2.982 -8.885 -21.530 1.00 97.12 97 SER A O 1
ATOM 800 N N . ASP A 1 98 ? -2.134 -6.802 -21.459 1.00 97.06 98 ASP A N 1
ATOM 801 C CA . ASP A 1 98 ? -0.954 -7.075 -22.278 1.00 97.06 98 ASP A CA 1
ATOM 802 C C . ASP A 1 98 ? 0.175 -7.609 -21.378 1.00 97.06 98 ASP A C 1
ATOM 804 O O . ASP A 1 98 ? 0.607 -6.881 -20.487 1.00 97.06 98 ASP A O 1
ATOM 808 N N . PRO A 1 99 ? 0.686 -8.839 -21.597 1.00 95.62 99 PRO A N 1
ATOM 809 C CA . PRO A 1 99 ? 1.793 -9.403 -20.821 1.00 95.62 99 PRO A CA 1
ATOM 810 C C . PRO A 1 99 ? 3.111 -8.618 -20.878 1.00 95.62 99 PRO A C 1
ATOM 812 O O . PRO A 1 99 ? 4.049 -8.958 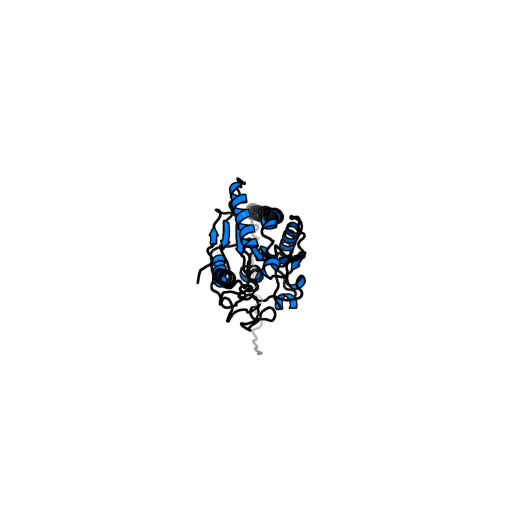-20.163 1.00 95.62 99 PRO A O 1
ATOM 815 N N . LYS A 1 100 ? 3.231 -7.624 -21.765 1.00 92.75 100 LYS A N 1
ATOM 816 C CA . LYS A 1 100 ? 4.415 -6.756 -21.881 1.00 92.75 100 LYS A CA 1
ATOM 817 C C . LYS A 1 100 ? 4.295 -5.447 -21.104 1.00 92.75 100 LYS A C 1
ATOM 819 O O . LYS A 1 100 ? 5.257 -4.682 -21.067 1.00 92.75 100 LYS A O 1
ATOM 824 N N . ASP A 1 101 ? 3.119 -5.167 -20.563 1.00 94.62 101 ASP A N 1
ATOM 825 C CA . ASP A 1 101 ? 2.832 -3.956 -19.810 1.00 94.62 101 ASP A CA 1
ATOM 826 C C . ASP A 1 101 ? 3.308 -4.103 -18.360 1.00 94.62 101 ASP A C 1
ATOM 828 O O . ASP A 1 101 ? 3.206 -5.182 -17.778 1.00 94.62 101 ASP A O 1
ATOM 832 N N . GLU A 1 102 ? 3.820 -3.025 -17.761 1.00 91.12 102 GLU A N 1
ATOM 833 C CA . GLU A 1 102 ? 4.254 -3.062 -16.359 1.00 91.12 102 GLU A CA 1
ATOM 834 C C . GLU A 1 102 ? 3.084 -3.263 -15.387 1.00 91.12 102 GLU A C 1
ATOM 836 O O . GLU A 1 102 ? 3.305 -3.737 -14.278 1.00 91.12 102 GLU A O 1
ATOM 841 N N . GLU A 1 103 ? 1.855 -2.947 -15.808 1.00 95.00 103 GLU A N 1
ATOM 842 C CA . GLU A 1 103 ? 0.624 -3.147 -15.040 1.00 95.00 103 GLU A CA 1
ATOM 843 C C . GLU A 1 103 ? -0.118 -4.431 -15.453 1.00 95.00 103 GLU A C 1
ATOM 845 O O . GLU A 1 103 ? -1.348 -4.525 -15.315 1.00 95.00 103 GLU A O 1
ATOM 850 N N . TYR A 1 104 ? 0.590 -5.410 -16.032 1.00 97.06 104 TYR A N 1
ATOM 851 C CA . TYR A 1 104 ? -0.014 -6.664 -16.469 1.00 97.06 104 TYR A CA 1
ATOM 852 C C . TYR A 1 104 ? -0.660 -7.408 -15.297 1.00 97.06 104 TYR A C 1
ATOM 854 O O . TYR A 1 104 ? -0.003 -7.892 -14.382 1.00 97.06 104 TYR A O 1
ATOM 862 N N . ARG A 1 105 ? -1.981 -7.559 -15.360 1.00 97.06 105 ARG A N 1
ATOM 863 C CA . ARG A 1 105 ? -2.813 -8.110 -14.280 1.00 97.06 105 ARG A CA 1
ATOM 864 C C . ARG A 1 105 ? -2.781 -9.635 -14.142 1.00 97.06 105 ARG A C 1
ATOM 866 O O . ARG A 1 105 ? -3.495 -10.183 -13.300 1.00 97.06 105 ARG A O 1
ATOM 873 N N . GLY A 1 106 ? -2.054 -10.335 -15.008 1.00 97.19 106 GLY A N 1
ATOM 874 C CA . GLY A 1 106 ? -2.123 -11.791 -15.131 1.00 97.19 106 GLY A CA 1
ATOM 875 C C . GLY A 1 106 ? -3.315 -12.288 -15.954 1.00 97.19 106 GLY A C 1
ATOM 876 O O . GLY A 1 106 ? -4.137 -11.517 -16.452 1.00 97.19 106 GLY A O 1
ATOM 877 N N . LEU A 1 107 ? -3.400 -13.611 -16.117 1.00 96.38 107 LEU A N 1
ATOM 878 C CA . LEU A 1 107 ? -4.422 -14.263 -16.952 1.00 96.38 107 LEU A CA 1
ATOM 879 C C . LEU A 1 107 ? -5.820 -14.234 -16.319 1.00 96.38 107 LEU A C 1
ATOM 881 O O . LEU A 1 107 ? -6.832 -14.264 -17.018 1.00 96.38 107 LEU A O 1
ATOM 885 N N . HIS A 1 108 ? -5.870 -14.240 -14.992 1.00 97.31 108 HIS A N 1
ATOM 886 C CA . HIS A 1 108 ? -7.076 -14.154 -14.182 1.00 97.31 108 HIS A CA 1
ATOM 887 C C . HIS A 1 108 ? -6.707 -13.626 -12.793 1.00 97.31 108 HIS A C 1
ATOM 889 O O . HIS A 1 108 ? -5.541 -13.638 -12.404 1.00 97.31 108 HIS A O 1
ATOM 895 N N . LYS A 1 109 ? -7.705 -13.152 -12.045 1.00 96.88 109 LYS A N 1
ATOM 896 C CA . LYS A 1 109 ? -7.537 -12.783 -10.636 1.00 96.88 109 LYS A CA 1
ATOM 897 C C . LYS A 1 109 ? -6.948 -13.951 -9.844 1.00 96.88 109 LYS A C 1
ATOM 899 O O . LYS A 1 109 ? -7.393 -15.084 -10.021 1.00 96.88 109 LYS A O 1
ATOM 904 N N . PHE A 1 110 ? -5.998 -13.657 -8.967 1.00 96.06 110 PHE A N 1
ATOM 905 C CA . PHE A 1 110 ? -5.250 -14.637 -8.187 1.00 96.06 110 PHE A CA 1
ATOM 906 C C . PHE A 1 110 ? -4.542 -15.698 -9.043 1.00 96.06 110 PHE A C 1
ATOM 908 O O . PHE A 1 110 ? -4.433 -16.850 -8.624 1.00 96.06 110 PHE A O 1
ATOM 915 N N . SER A 1 111 ? -4.093 -15.335 -10.251 1.00 96.25 111 SER A N 1
ATOM 916 C CA . SER A 1 111 ? -3.256 -16.229 -11.060 1.00 96.25 111 SER A CA 1
ATOM 917 C C . SER A 1 111 ? -1.916 -16.513 -10.391 1.00 96.25 111 SER A C 1
ATOM 919 O O . SER A 1 111 ? -1.361 -17.592 -10.597 1.00 96.25 111 SER A O 1
ATOM 921 N N . GLU A 1 112 ? -1.421 -15.573 -9.582 1.00 93.50 112 GLU A N 1
ATOM 922 C CA . GLU A 1 112 ? -0.147 -15.720 -8.897 1.00 93.50 112 GLU A CA 1
ATOM 923 C C . GLU A 1 112 ? -0.344 -16.393 -7.526 1.00 93.50 112 GLU A C 1
ATOM 925 O O . GLU A 1 112 ? -1.205 -15.980 -6.733 1.00 93.50 112 GLU A O 1
ATOM 930 N N . PRO A 1 113 ? 0.453 -17.425 -7.199 1.00 92.25 113 PRO A N 1
ATOM 931 C CA . PRO A 1 113 ? 0.377 -18.109 -5.909 1.00 92.25 113 PRO A CA 1
ATOM 932 C C . PRO A 1 113 ? 0.699 -17.182 -4.728 1.00 92.25 113 PRO A C 1
ATOM 934 O O . PRO A 1 113 ? 0.181 -17.385 -3.629 1.00 92.25 113 PRO A O 1
ATOM 937 N N . GLU A 1 114 ? 1.507 -16.143 -4.940 1.00 88.75 114 GLU A N 1
ATOM 938 C CA . GLU A 1 114 ? 1.806 -15.100 -3.961 1.00 88.75 114 GLU A CA 1
ATOM 939 C C . GLU A 1 114 ? 0.526 -14.363 -3.539 1.00 88.75 114 GLU A C 1
ATOM 941 O O . GLU A 1 114 ? 0.275 -14.188 -2.344 1.00 88.75 114 GLU A O 1
ATOM 946 N N . SER A 1 115 ? -0.336 -13.999 -4.495 1.00 91.06 115 SER A N 1
ATOM 947 C CA . SER A 1 115 ? -1.621 -13.341 -4.220 1.00 91.06 115 SER A CA 1
ATOM 948 C 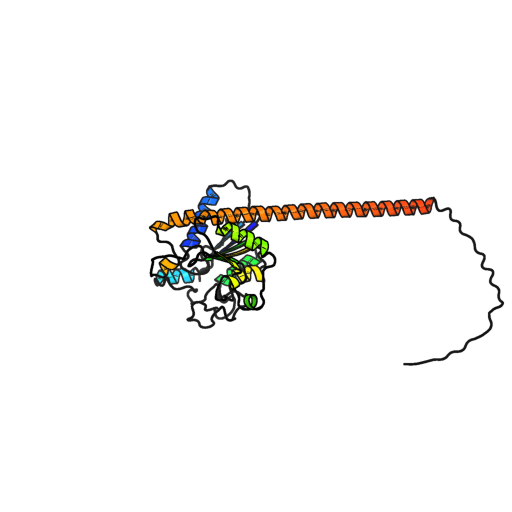C . SER A 1 115 ? -2.608 -14.270 -3.499 1.00 91.06 115 SER A C 1
ATOM 950 O O . SER A 1 115 ? -3.345 -13.827 -2.609 1.00 91.06 115 SER A O 1
ATOM 952 N N . LEU A 1 116 ? -2.603 -15.568 -3.825 1.00 91.44 116 LEU A N 1
ATOM 953 C CA . LEU A 1 116 ? -3.400 -16.575 -3.113 1.00 91.44 116 LEU A CA 1
ATOM 954 C C . LEU A 1 116 ? -2.969 -16.717 -1.648 1.00 91.44 116 LEU A C 1
ATOM 956 O O . LEU A 1 116 ? -3.825 -16.762 -0.765 1.00 91.44 116 LEU A O 1
ATOM 960 N N . ALA A 1 117 ? -1.665 -16.693 -1.359 1.00 89.19 117 ALA A N 1
ATOM 961 C CA . ALA A 1 117 ? -1.151 -16.850 0.002 1.00 89.19 117 ALA A CA 1
ATOM 962 C C . ALA A 1 117 ? -1.694 -15.789 0.982 1.00 89.19 117 ALA A C 1
ATOM 964 O O . ALA A 1 117 ? -1.997 -16.097 2.137 1.00 89.19 117 ALA A O 1
ATOM 965 N N . PH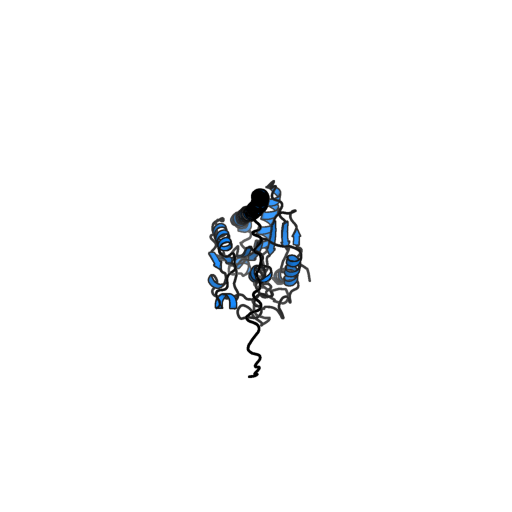E A 1 118 ? -1.882 -14.547 0.526 1.00 88.94 118 PHE A N 1
ATOM 966 C CA . PHE A 1 118 ? -2.524 -13.493 1.323 1.00 88.94 118 PHE A CA 1
ATOM 967 C C . PHE A 1 118 ? -4.003 -13.771 1.597 1.00 88.94 118 PHE A C 1
ATOM 969 O O . PHE A 1 118 ? -4.515 -13.506 2.692 1.00 88.94 118 PHE A O 1
ATOM 976 N N . THR A 1 119 ? -4.704 -14.314 0.606 1.00 87.19 119 THR A N 1
ATOM 977 C CA . THR A 1 119 ? -6.114 -14.685 0.741 1.00 87.19 119 THR A CA 1
ATOM 978 C C . THR A 1 119 ? -6.270 -15.804 1.770 1.00 87.19 119 THR A C 1
ATOM 980 O O . THR A 1 119 ? -7.070 -15.653 2.694 1.00 87.19 119 THR A O 1
ATOM 983 N N . ASP A 1 120 ? -5.432 -16.837 1.695 1.00 89.00 120 ASP A N 1
ATOM 984 C CA . ASP A 1 120 ? -5.414 -17.956 2.642 1.00 89.00 120 ASP A CA 1
ATOM 985 C C . ASP A 1 120 ? -5.065 -17.511 4.070 1.00 89.00 120 ASP A C 1
ATOM 987 O O . ASP A 1 120 ? -5.618 -18.017 5.051 1.00 89.00 120 ASP A O 1
ATOM 991 N N . LEU A 1 121 ? -4.128 -16.569 4.221 1.00 86.94 121 LEU A N 1
ATOM 992 C CA . LEU A 1 121 ? -3.731 -16.068 5.537 1.00 86.94 121 LEU A CA 1
ATOM 993 C C . LEU A 1 121 ? -4.864 -15.280 6.206 1.00 86.94 121 LEU A C 1
ATOM 995 O O . LEU A 1 121 ? -5.139 -15.468 7.392 1.00 86.94 121 LEU A O 1
ATOM 999 N N . THR A 1 122 ? -5.554 -14.436 5.440 1.00 89.25 122 THR A N 1
ATOM 1000 C CA . THR A 1 122 ? -6.691 -13.637 5.933 1.00 89.25 122 THR A CA 1
ATOM 1001 C C . THR A 1 122 ? -7.938 -14.469 6.232 1.00 89.25 122 THR A C 1
ATOM 1003 O O . THR A 1 122 ? -8.814 -14.016 6.961 1.00 89.25 122 THR A O 1
ATOM 1006 N N . GLU A 1 123 ? -8.029 -15.697 5.720 1.00 89.69 123 GLU A N 1
ATOM 1007 C CA . GLU A 1 123 ? -9.075 -16.651 6.117 1.00 89.69 123 GLU A CA 1
ATOM 1008 C C . GLU A 1 123 ? -8.803 -17.283 7.483 1.00 89.69 123 GLU A C 1
ATOM 1010 O O . GLU A 1 123 ? -9.732 -17.602 8.224 1.00 89.69 123 GLU A O 1
ATOM 1015 N N . LYS A 1 124 ? -7.527 -17.437 7.841 1.00 88.25 124 LYS A N 1
ATOM 1016 C CA . LYS A 1 124 ? -7.103 -18.042 9.110 1.00 88.25 124 LYS A CA 1
ATOM 1017 C C . LYS A 1 124 ? -7.026 -17.022 10.241 1.00 88.25 124 LYS A C 1
ATOM 1019 O O . LYS A 1 124 ? -7.146 -17.394 11.407 1.00 88.25 124 LYS A O 1
ATOM 1024 N N . ILE A 1 125 ? -6.794 -15.751 9.912 1.00 86.00 125 ILE A N 1
ATOM 1025 C CA . ILE A 1 125 ? -6.472 -14.702 10.880 1.00 86.00 125 ILE A CA 1
ATOM 1026 C C . ILE A 1 125 ? -7.273 -13.441 10.577 1.00 86.00 125 ILE A C 1
ATOM 1028 O O . ILE A 1 125 ? -7.268 -12.931 9.460 1.00 86.00 125 ILE A O 1
ATOM 1032 N N 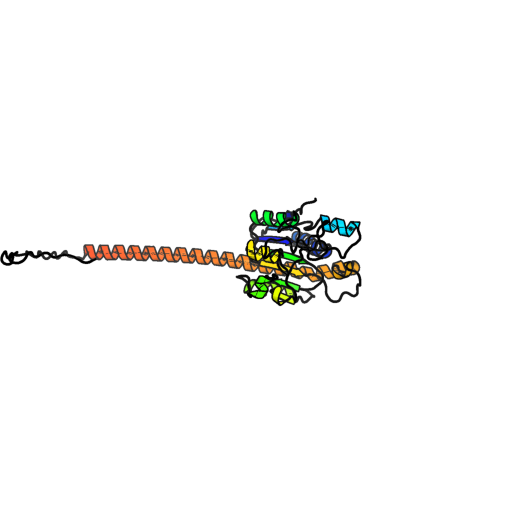. LYS A 1 126 ? -7.916 -12.897 11.614 1.00 86.88 126 LYS A N 1
ATOM 1033 C CA . LYS A 1 126 ? -8.568 -11.587 11.551 1.00 86.88 126 LYS A CA 1
ATOM 1034 C C . LYS A 1 126 ? -7.557 -10.496 11.867 1.00 86.88 126 LYS A C 1
ATOM 1036 O O . LYS A 1 126 ? -7.097 -10.404 13.002 1.00 86.88 126 LYS A O 1
ATOM 1041 N N . PHE A 1 127 ? -7.239 -9.680 10.872 1.00 87.94 127 PHE A N 1
ATOM 1042 C CA . PHE A 1 127 ? -6.320 -8.556 11.010 1.00 87.94 127 PHE A CA 1
ATOM 1043 C C . PHE A 1 127 ? -7.065 -7.264 11.347 1.00 87.94 127 PHE A C 1
ATOM 1045 O O . PHE A 1 127 ? -8.141 -7.003 10.814 1.00 87.94 127 PHE A O 1
ATOM 1052 N N . ASP A 1 128 ? -6.464 -6.451 12.214 1.00 90.44 128 ASP A N 1
ATOM 1053 C CA . ASP A 1 128 ? -6.934 -5.095 12.521 1.00 90.44 128 ASP A CA 1
ATOM 1054 C C . ASP A 1 128 ? -6.295 -4.057 11.581 1.00 90.44 128 ASP A C 1
ATOM 1056 O O . ASP A 1 128 ? -6.884 -3.014 11.304 1.00 90.44 128 ASP A O 1
ATOM 1060 N N . LEU A 1 129 ? -5.084 -4.351 11.095 1.00 92.44 129 LEU A N 1
ATOM 1061 C CA . LEU A 1 129 ? -4.289 -3.479 10.238 1.00 92.44 129 LEU A CA 1
ATOM 1062 C C . LEU A 1 129 ? -3.579 -4.284 9.145 1.00 92.44 129 LEU A C 1
ATOM 1064 O O . LEU A 1 129 ? -2.954 -5.312 9.417 1.00 92.44 129 LEU A O 1
ATOM 1068 N N . PHE A 1 130 ? -3.620 -3.746 7.934 1.00 94.06 130 PHE A N 1
ATOM 1069 C CA . PHE A 1 130 ? -2.848 -4.152 6.777 1.00 94.06 130 PHE A CA 1
ATOM 1070 C C . PHE A 1 130 ? -2.048 -2.960 6.237 1.00 94.06 130 PHE A C 1
ATOM 1072 O O . PHE A 1 130 ? -2.594 -1.873 6.035 1.00 94.06 130 PHE A O 1
ATOM 1079 N N . MET A 1 131 ? -0.758 -3.164 5.981 1.00 91.38 131 MET A N 1
ATOM 1080 C CA . MET A 1 131 ? 0.095 -2.178 5.322 1.00 91.38 131 MET A CA 1
ATOM 1081 C C . MET A 1 131 ? 0.906 -2.812 4.198 1.00 91.38 131 MET A C 1
ATOM 1083 O O . MET A 1 131 ? 1.672 -3.746 4.433 1.00 91.38 131 MET A O 1
ATOM 1087 N N . SER A 1 132 ? 0.775 -2.254 2.998 1.00 91.12 132 SER A N 1
ATOM 1088 C CA . SER A 1 132 ? 1.667 -2.509 1.871 1.00 91.12 132 SER A CA 1
ATOM 1089 C C . SER A 1 132 ? 2.713 -1.409 1.803 1.00 91.12 132 SER A C 1
ATOM 1091 O O . SER A 1 132 ? 2.361 -0.235 1.691 1.00 91.12 132 SER A O 1
ATOM 1093 N N . PHE A 1 133 ? 3.991 -1.755 1.901 1.00 89.75 133 PHE A N 1
ATOM 1094 C CA . PHE A 1 133 ? 5.077 -0.789 1.773 1.00 89.75 133 PHE A CA 1
ATOM 1095 C C . PHE A 1 133 ? 5.637 -0.814 0.365 1.00 89.75 133 PHE A C 1
ATOM 1097 O O . PHE A 1 133 ? 5.892 -1.886 -0.162 1.00 89.75 133 PHE A O 1
ATOM 1104 N N . HIS A 1 134 ? 5.821 0.376 -0.198 1.00 89.75 134 HIS A N 1
ATOM 1105 C CA . HIS A 1 134 ? 6.385 0.592 -1.521 1.00 89.75 134 HIS A CA 1
ATOM 1106 C C . HIS A 1 134 ? 7.443 1.706 -1.507 1.00 89.75 134 HIS A C 1
ATOM 1108 O O . HIS A 1 134 ? 7.732 2.296 -0.459 1.00 89.75 134 HIS A O 1
ATOM 1114 N N . SER A 1 135 ? 8.066 1.985 -2.652 1.00 87.12 135 SER A N 1
ATOM 1115 C CA . SER A 1 135 ? 8.983 3.115 -2.850 1.00 87.12 135 SER A CA 1
ATOM 1116 C C . SER A 1 135 ? 8.851 3.737 -4.245 1.00 87.12 135 SER A C 1
ATOM 1118 O O . SER A 1 135 ? 8.264 3.168 -5.149 1.00 87.12 135 SER A O 1
ATOM 1120 N N . GLY A 1 136 ? 9.443 4.900 -4.484 1.00 85.44 136 GLY A N 1
ATOM 1121 C CA . GLY A 1 136 ? 9.331 5.716 -5.699 1.00 85.44 136 GLY A CA 1
ATOM 1122 C C . GLY A 1 136 ? 8.681 7.080 -5.449 1.00 85.44 136 GLY A C 1
ATOM 1123 O O . GLY A 1 136 ? 8.919 8.029 -6.196 1.00 85.44 136 GLY A O 1
ATOM 1124 N N . ILE A 1 137 ? 7.928 7.230 -4.358 1.00 88.94 137 ILE A N 1
ATOM 1125 C CA . ILE A 1 137 ? 7.344 8.497 -3.906 1.00 88.94 137 ILE A CA 1
ATOM 1126 C C . ILE A 1 137 ? 7.174 8.494 -2.374 1.00 88.94 137 ILE A C 1
ATOM 1128 O O . ILE A 1 137 ? 7.402 7.482 -1.730 1.00 88.94 137 ILE A O 1
ATOM 1132 N N . LYS A 1 138 ? 6.802 9.626 -1.766 1.00 92.75 138 LYS A N 1
ATOM 1133 C CA . LYS A 1 138 ? 6.535 9.747 -0.318 1.00 92.75 138 LYS A CA 1
ATOM 1134 C C . LYS A 1 138 ? 5.055 9.982 -0.052 1.00 92.75 138 LYS A C 1
ATOM 1136 O O . LYS A 1 138 ? 4.654 11.091 0.306 1.00 92.75 138 LYS A O 1
ATOM 1141 N N . HIS A 1 139 ? 4.232 8.965 -0.292 1.00 95.25 139 HIS A N 1
ATOM 1142 C CA . HIS A 1 139 ? 2.773 9.040 -0.181 1.00 95.25 139 HIS A CA 1
ATOM 1143 C C . HIS A 1 139 ? 2.202 7.976 0.769 1.00 95.25 139 HIS A C 1
ATOM 1145 O O . HIS A 1 139 ? 2.714 6.866 0.853 1.00 95.25 139 HIS A O 1
ATOM 1151 N N . ILE A 1 140 ? 1.101 8.306 1.441 1.00 97.62 140 ILE A N 1
ATOM 1152 C CA . ILE A 1 140 ? 0.283 7.379 2.230 1.00 97.62 140 ILE A CA 1
ATOM 1153 C C . ILE A 1 140 ? -1.101 7.312 1.585 1.00 97.62 140 ILE A C 1
ATOM 1155 O O . ILE A 1 140 ? -1.886 8.262 1.644 1.00 97.62 140 ILE A O 1
ATOM 1159 N N . TYR A 1 141 ? -1.400 6.186 0.955 1.00 98.19 141 TYR A N 1
ATOM 1160 C CA . TYR A 1 141 ? -2.651 5.953 0.256 1.00 98.19 141 TYR A CA 1
ATOM 1161 C C . TYR A 1 141 ? -3.670 5.257 1.149 1.00 98.19 141 TYR A C 1
ATOM 1163 O O . TYR A 1 141 ? -3.402 4.216 1.750 1.00 98.19 141 TYR A O 1
ATOM 1171 N N . ILE A 1 142 ? -4.870 5.828 1.165 1.00 98.50 142 ILE A N 1
ATOM 1172 C CA . ILE A 1 142 ? -6.076 5.253 1.755 1.00 98.50 142 ILE A CA 1
ATOM 1173 C C . ILE A 1 142 ? -6.952 4.719 0.616 1.00 98.50 142 ILE A C 1
ATOM 1175 O O . ILE A 1 142 ? -7.079 5.400 -0.404 1.00 98.50 142 ILE A O 1
ATOM 1179 N N . PRO A 1 143 ? -7.598 3.553 0.753 1.00 98.44 143 PRO A N 1
ATOM 1180 C CA . PRO A 1 143 ? -8.521 3.058 -0.251 1.00 98.44 143 PRO A CA 1
ATOM 1181 C C . PRO A 1 143 ? -9.631 4.068 -0.623 1.00 98.44 143 PRO A C 1
ATOM 1183 O O . PRO A 1 143 ? -10.083 4.894 0.176 1.00 98.44 143 PRO A O 1
ATOM 1186 N N . PHE A 1 144 ? -10.133 4.058 -1.852 1.00 98.38 144 PHE A N 1
ATOM 1187 C CA . PHE A 1 144 ? -9.815 3.109 -2.921 1.00 98.38 144 PHE A CA 1
ATOM 1188 C C . PHE A 1 144 ? -8.903 3.728 -3.994 1.00 98.38 144 PHE A C 1
ATOM 1190 O O . PHE A 1 144 ? -8.848 4.954 -4.108 1.00 98.38 144 PHE A O 1
ATOM 1197 N N . ALA A 1 145 ? -8.218 2.916 -4.800 1.00 98.00 145 ALA A N 1
ATOM 1198 C CA . ALA A 1 145 ? -7.480 3.341 -6.000 1.00 98.00 145 ALA A CA 1
ATOM 1199 C C . ALA A 1 145 ? -8.199 3.009 -7.317 1.00 98.00 145 ALA A C 1
ATOM 1201 O O . ALA A 1 145 ? -7.898 3.617 -8.349 1.00 98.00 145 ALA A O 1
ATOM 1202 N N . ASP A 1 146 ? -9.145 2.070 -7.292 1.00 98.31 146 ASP A N 1
ATOM 1203 C CA . ASP A 1 146 ? -9.744 1.514 -8.505 1.00 98.31 146 ASP A CA 1
ATOM 1204 C C . ASP A 1 146 ? -10.623 2.487 -9.315 1.00 98.31 146 ASP A C 1
ATOM 1206 O O . ASP A 1 146 ? -11.192 3.478 -8.834 1.00 98.31 146 ASP A O 1
ATOM 1210 N N . THR A 1 147 ? -10.795 2.128 -10.586 1.00 97.50 147 THR A N 1
ATOM 1211 C CA . THR A 1 147 ? -11.529 2.876 -11.609 1.00 97.50 147 THR A CA 1
ATOM 1212 C C . THR A 1 147 ? -12.983 3.144 -11.223 1.00 97.50 147 THR A C 1
ATOM 1214 O O . THR A 1 147 ? -13.519 4.232 -11.465 1.00 97.50 147 THR A O 1
ATOM 1217 N N . LYS A 1 148 ? -13.678 2.149 -10.667 1.00 97.62 148 LYS A N 1
ATOM 1218 C CA . LYS A 1 148 ? -15.108 2.263 -10.362 1.00 97.62 148 LYS A CA 1
ATOM 1219 C C . LYS A 1 148 ? -15.326 3.060 -9.094 1.00 97.62 148 LYS A C 1
ATOM 1221 O O . LYS A 1 148 ? -16.234 3.888 -9.088 1.00 97.62 148 LYS A O 1
ATOM 1226 N N . SER A 1 149 ? -14.498 2.872 -8.072 1.00 97.81 149 SER A N 1
ATOM 1227 C CA . SER A 1 149 ? -14.544 3.697 -6.867 1.00 97.81 149 SER A CA 1
ATOM 1228 C C . SER A 1 149 ? -14.302 5.166 -7.186 1.00 97.81 149 SER A C 1
ATOM 1230 O O . SER A 1 149 ? -15.086 5.993 -6.724 1.00 97.81 149 SER A O 1
ATOM 1232 N N . LYS A 1 150 ? -13.337 5.487 -8.064 1.00 97.31 150 LYS A N 1
ATOM 1233 C CA . LYS A 1 150 ? -13.147 6.855 -8.579 1.00 97.31 150 LYS A CA 1
ATOM 1234 C C . LYS A 1 150 ? -14.413 7.392 -9.245 1.00 97.31 150 LYS A C 1
ATOM 1236 O O . LYS A 1 150 ? -14.830 8.514 -8.974 1.00 97.31 150 LYS A O 1
ATOM 1241 N N . LYS A 1 151 ? -15.054 6.579 -10.092 1.00 97.44 151 LYS A N 1
ATOM 1242 C CA . LYS A 1 151 ? -16.262 6.970 -10.837 1.00 97.44 151 LYS A CA 1
ATOM 1243 C C . LYS A 1 151 ? -17.468 7.244 -9.934 1.00 97.44 151 LYS A C 1
ATOM 1245 O O . LYS A 1 151 ? -18.226 8.163 -10.223 1.00 97.44 151 LYS A O 1
ATOM 1250 N N . ILE A 1 152 ? -17.685 6.429 -8.901 1.00 97.88 152 ILE A N 1
ATOM 1251 C CA . ILE A 1 152 ? -18.880 6.524 -8.040 1.00 97.88 152 ILE A CA 1
ATOM 1252 C C . ILE A 1 152 ? -18.620 7.248 -6.714 1.00 97.88 152 ILE A C 1
ATOM 1254 O O . ILE A 1 152 ? -19.542 7.398 -5.920 1.00 97.88 152 ILE A O 1
ATOM 1258 N N . GLY A 1 153 ? -17.377 7.657 -6.450 1.00 97.38 153 GLY A N 1
ATOM 1259 C CA . GLY A 1 153 ? -16.977 8.247 -5.176 1.00 97.38 153 GLY A CA 1
ATOM 1260 C C . GLY A 1 153 ? -17.056 7.270 -4.001 1.00 97.38 153 GLY A C 1
ATOM 1261 O O . GLY A 1 153 ? -17.387 7.691 -2.897 1.00 97.38 153 GLY A O 1
ATOM 1262 N N . ARG A 1 154 ? -16.781 5.972 -4.220 1.00 97.81 154 ARG A N 1
ATOM 1263 C CA . ARG A 1 154 ? -16.804 4.958 -3.147 1.00 97.81 154 ARG A CA 1
ATOM 1264 C C . ARG A 1 154 ? -15.765 5.308 -2.080 1.00 97.81 154 ARG A C 1
ATOM 1266 O O . ARG A 1 154 ? -14.672 5.772 -2.404 1.00 97.81 154 ARG A O 1
ATOM 1273 N N . GLN A 1 155 ? -16.094 5.069 -0.817 1.00 97.31 155 GLN A N 1
ATOM 1274 C CA . GLN A 1 155 ? -15.204 5.279 0.324 1.00 97.31 155 GLN A CA 1
ATOM 1275 C C . GLN A 1 155 ? -15.299 4.081 1.270 1.00 97.31 155 GLN A C 1
ATOM 1277 O O . GLN A 1 155 ? -16.252 3.306 1.189 1.00 97.31 155 GLN A O 1
ATOM 1282 N N . VAL A 1 156 ? -14.287 3.914 2.113 1.00 96.94 156 VAL A N 1
ATOM 1283 C CA . VAL A 1 156 ? -14.316 2.983 3.247 1.00 96.94 156 VAL A CA 1
ATOM 1284 C C . VAL A 1 156 ? -15.174 3.559 4.373 1.00 96.94 156 VAL A C 1
ATOM 1286 O O . VAL A 1 156 ? -15.284 4.778 4.502 1.00 96.94 156 VAL A O 1
ATOM 1289 N N . ASP A 1 157 ? -15.768 2.690 5.188 1.00 95.19 157 ASP A N 1
ATOM 1290 C CA . ASP A 1 157 ? -16.735 3.101 6.214 1.00 95.19 157 ASP A CA 1
ATOM 1291 C C . ASP A 1 157 ? -16.082 3.929 7.339 1.00 95.19 157 ASP A C 1
ATOM 1293 O O . ASP A 1 157 ? -16.668 4.888 7.833 1.00 95.19 157 ASP A O 1
ATOM 1297 N N . ASN A 1 158 ? -14.834 3.615 7.698 1.00 95.56 158 ASN A N 1
ATOM 1298 C CA . ASN A 1 158 ? -14.048 4.284 8.740 1.00 95.56 158 ASN A CA 1
ATOM 1299 C C . ASN A 1 158 ? -13.040 5.303 8.172 1.00 95.56 158 ASN A C 1
ATOM 1301 O O . ASN A 1 158 ? -11.940 5.468 8.702 1.00 95.56 158 ASN A O 1
ATOM 1305 N N . LEU A 1 159 ? -13.395 5.999 7.083 1.00 97.25 159 LEU A N 1
ATOM 1306 C CA . LEU A 1 159 ? -12.488 6.938 6.407 1.00 97.25 159 LEU A CA 1
ATOM 1307 C C . LEU A 1 159 ? -11.911 8.012 7.349 1.00 97.25 159 LEU A C 1
ATOM 1309 O O . LEU A 1 159 ? -10.761 8.404 7.174 1.00 97.25 159 LEU A O 1
ATOM 1313 N N . ALA A 1 160 ? -12.688 8.481 8.330 1.00 97.31 160 ALA A N 1
ATOM 1314 C CA . ALA A 1 160 ? -12.239 9.486 9.295 1.00 97.31 160 ALA A CA 1
ATOM 1315 C C . ALA A 1 160 ? -11.054 8.986 10.139 1.00 97.31 160 ALA A C 1
ATOM 1317 O O . ALA A 1 160 ? -10.008 9.629 10.136 1.00 97.31 160 ALA A O 1
ATOM 1318 N N . ASP A 1 161 ? -11.182 7.810 10.762 1.00 96.06 161 ASP A N 1
ATOM 1319 C CA . ASP A 1 161 ? -10.101 7.174 11.530 1.00 96.06 161 ASP A CA 1
ATOM 1320 C C . ASP A 1 161 ? -8.878 6.920 10.643 1.00 96.06 161 ASP A C 1
ATOM 1322 O O . ASP A 1 161 ? -7.730 7.099 11.050 1.00 96.06 161 ASP A O 1
ATOM 1326 N N . MET A 1 162 ? -9.113 6.523 9.387 1.00 98.19 162 MET A N 1
ATOM 1327 C CA . MET A 1 162 ? -8.009 6.246 8.481 1.00 98.19 162 MET A CA 1
ATOM 1328 C C . MET A 1 162 ? -7.241 7.503 8.058 1.00 98.19 162 MET A C 1
ATOM 1330 O O . MET A 1 162 ? -6.019 7.447 7.891 1.00 98.19 162 MET A O 1
ATOM 1334 N N . LEU A 1 163 ? -7.944 8.623 7.868 1.00 98.38 163 LEU A N 1
ATOM 1335 C CA . LEU A 1 163 ? -7.339 9.925 7.586 1.00 98.38 163 LEU A CA 1
ATOM 1336 C C . LEU A 1 163 ? -6.575 10.463 8.794 1.00 98.38 163 LEU A C 1
ATOM 1338 O O . LEU A 1 163 ? -5.496 11.018 8.610 1.00 98.38 163 LEU A O 1
ATOM 1342 N N . ASP A 1 164 ? -7.110 10.270 9.996 1.00 97.88 164 ASP A N 1
ATOM 1343 C CA . ASP A 1 164 ? -6.486 10.678 11.253 1.00 97.88 164 ASP A CA 1
ATOM 1344 C C . ASP A 1 164 ? -5.131 9.982 11.455 1.00 97.88 164 ASP A C 1
ATOM 1346 O O . ASP A 1 164 ? -4.096 10.645 11.543 1.00 97.88 164 ASP A O 1
ATOM 1350 N N . LEU A 1 165 ? -5.095 8.648 11.348 1.00 97.38 165 LEU A N 1
ATOM 1351 C CA . LEU A 1 165 ? -3.834 7.902 11.376 1.00 97.38 165 LEU A CA 1
ATOM 1352 C C . LEU A 1 165 ? -2.878 8.350 10.255 1.00 97.38 165 LEU A C 1
ATOM 1354 O O . LEU A 1 165 ? -1.696 8.576 10.502 1.00 97.38 165 LEU A O 1
ATOM 1358 N N . ALA A 1 166 ? -3.356 8.514 9.017 1.00 98.06 166 ALA A N 1
ATOM 1359 C CA . ALA A 1 166 ? -2.490 8.928 7.910 1.00 98.06 166 ALA A CA 1
ATOM 1360 C C . ALA A 1 166 ? -1.875 10.324 8.119 1.00 98.06 166 ALA A C 1
ATOM 1362 O O . ALA A 1 166 ? -0.710 10.542 7.776 1.00 98.06 166 ALA A O 1
ATOM 1363 N N . MET A 1 167 ? -2.635 11.250 8.707 1.00 97.88 167 MET A N 1
ATOM 1364 C CA . MET A 1 167 ? -2.167 12.579 9.083 1.00 97.88 167 MET A CA 1
ATOM 1365 C C . MET A 1 167 ? -1.049 12.486 10.124 1.00 97.88 167 MET A C 1
ATOM 1367 O O . MET A 1 167 ? 0.011 13.079 9.918 1.00 97.88 167 MET A O 1
ATOM 1371 N N . GLU A 1 168 ? -1.234 11.711 11.195 1.00 96.88 168 GLU A N 1
ATOM 1372 C CA . GLU A 1 168 ? -0.193 11.516 12.211 1.00 96.88 168 GLU A CA 1
ATOM 1373 C C . GLU A 1 168 ? 1.086 10.919 11.607 1.00 96.88 168 GLU A C 1
ATOM 1375 O O . GLU A 1 168 ? 2.192 11.417 11.842 1.00 96.88 168 GLU A O 1
ATOM 1380 N N . LEU A 1 169 ? 0.939 9.893 10.763 1.00 96.62 169 LEU A N 1
ATOM 1381 C CA . LEU A 1 169 ? 2.065 9.259 10.077 1.00 96.62 169 LEU A CA 1
ATOM 1382 C C . LEU A 1 169 ? 2.795 10.226 9.138 1.00 96.62 169 LEU A C 1
ATOM 1384 O O . LEU A 1 169 ? 4.023 10.184 9.055 1.00 96.62 169 LEU A O 1
ATOM 1388 N N . SER A 1 170 ? 2.081 11.136 8.471 1.00 96.56 170 SER A N 1
ATOM 1389 C CA . SER A 1 170 ? 2.683 12.056 7.499 1.00 96.56 170 SER A CA 1
ATOM 1390 C C . SER A 1 170 ? 3.654 13.082 8.087 1.00 96.56 170 SER A C 1
ATOM 1392 O O . SER A 1 170 ? 4.464 13.645 7.343 1.00 96.56 170 SER A O 1
ATOM 1394 N N . HIS A 1 171 ? 3.589 13.310 9.402 1.00 94.38 171 HIS A N 1
ATOM 1395 C CA . HIS A 1 171 ? 4.368 14.327 10.110 1.00 94.38 171 HIS A CA 1
ATOM 1396 C C . HIS A 1 171 ? 5.317 13.752 11.169 1.00 94.38 171 HIS A C 1
ATOM 1398 O O . HIS A 1 171 ? 6.118 14.492 11.735 1.00 94.38 171 HIS A O 1
ATOM 1404 N N . CYS A 1 172 ? 5.255 12.448 11.445 1.00 93.88 172 CYS A N 1
ATOM 1405 C CA . CYS A 1 172 ? 6.045 11.830 12.512 1.00 93.88 172 CYS A CA 1
ATOM 1406 C C . CYS A 1 172 ? 7.517 11.562 12.146 1.00 93.88 172 CYS A C 1
ATOM 1408 O O . CYS A 1 172 ? 8.303 11.197 13.018 1.00 93.88 172 CYS A O 1
ATOM 1410 N N . THR A 1 173 ? 7.908 11.751 10.881 1.00 92.12 173 THR A N 1
ATOM 1411 C CA . THR A 1 173 ? 9.287 11.555 10.399 1.00 92.12 173 THR A CA 1
ATOM 1412 C C . THR A 1 173 ? 9.913 12.873 9.940 1.00 92.12 173 THR A C 1
ATOM 1414 O O . THR A 1 173 ? 9.214 13.873 9.782 1.00 92.12 173 THR A O 1
ATOM 1417 N N . LYS A 1 174 ? 11.224 12.891 9.644 1.00 89.62 174 LYS A N 1
ATOM 1418 C CA . LYS A 1 174 ? 11.838 14.071 8.994 1.00 89.62 174 LYS A CA 1
ATOM 1419 C C . LYS A 1 174 ? 11.308 14.304 7.573 1.00 89.62 174 LYS A C 1
ATOM 1421 O O . LYS A 1 174 ? 11.456 15.400 7.040 1.00 89.62 174 LYS A O 1
ATOM 1426 N N . TYR A 1 175 ? 10.728 13.283 6.942 1.00 89.06 175 TYR A N 1
ATOM 1427 C CA . TYR A 1 175 ? 10.051 13.423 5.663 1.00 89.06 175 TYR A CA 1
ATOM 1428 C C . TYR A 1 175 ? 8.583 13.781 5.867 1.00 89.06 175 TYR A C 1
ATOM 1430 O O . TYR A 1 175 ? 7.895 13.225 6.721 1.00 89.06 175 TYR A O 1
ATOM 1438 N N . THR A 1 176 ? 8.093 14.691 5.032 1.00 90.44 176 THR A N 1
ATOM 1439 C CA . THR A 1 176 ? 6.661 14.954 4.921 1.00 90.44 176 THR A CA 1
ATOM 1440 C C . THR A 1 176 ? 6.081 14.073 3.828 1.00 90.44 176 THR A C 1
ATOM 1442 O O . THR A 1 176 ? 6.543 14.122 2.686 1.00 90.44 176 THR A O 1
ATOM 1445 N N . TYR A 1 177 ? 5.065 13.291 4.179 1.00 94.75 177 TYR A N 1
ATOM 1446 C CA . TYR A 1 177 ? 4.335 12.467 3.222 1.00 94.75 177 TYR A CA 1
ATOM 1447 C C . TYR A 1 177 ? 3.065 13.191 2.787 1.00 94.75 177 TYR A C 1
ATOM 1449 O O . TYR A 1 177 ? 2.393 13.820 3.604 1.00 94.75 177 TYR A O 1
ATOM 1457 N N . LYS A 1 178 ? 2.690 13.088 1.510 1.00 96.62 178 LYS A N 1
ATOM 1458 C CA . LYS A 1 178 ? 1.304 13.415 1.137 1.00 96.62 178 LYS A CA 1
ATOM 1459 C C . LYS A 1 178 ? 0.417 12.237 1.499 1.00 96.62 178 LYS A C 1
ATOM 1461 O O . LYS A 1 178 ? 0.844 11.094 1.380 1.00 96.62 178 LYS A O 1
ATOM 1466 N N . TYR A 1 179 ? -0.816 12.495 1.901 1.00 97.94 179 TYR A N 1
ATOM 1467 C CA . TYR A 1 179 ? -1.746 11.431 2.248 1.00 97.94 179 TYR A CA 1
ATOM 1468 C C . TYR A 1 179 ? -3.152 11.719 1.739 1.00 97.94 179 TYR A C 1
ATOM 1470 O O . TYR A 1 179 ? -3.511 12.866 1.464 1.00 97.94 179 TYR A O 1
ATOM 1478 N N . GLY A 1 180 ? -3.948 10.663 1.600 1.00 97.94 180 GLY A N 1
ATOM 1479 C CA . GLY A 1 180 ? -5.353 10.775 1.237 1.00 97.94 180 GLY A CA 1
ATOM 1480 C C . GLY A 1 180 ? -5.872 9.553 0.497 1.00 97.94 180 GLY A C 1
ATOM 1481 O O . GLY A 1 180 ? -5.173 8.558 0.313 1.00 97.94 180 GLY A O 1
ATOM 1482 N N . GLN A 1 181 ? -7.126 9.641 0.058 1.00 98.19 181 GLN A N 1
ATOM 1483 C CA . GLN A 1 181 ? -7.738 8.585 -0.744 1.00 98.19 181 GLN A CA 1
ATOM 1484 C C . GLN A 1 181 ? -7.011 8.431 -2.082 1.00 98.19 181 GLN A C 1
ATOM 1486 O O . GLN A 1 181 ? -6.814 9.417 -2.794 1.00 98.19 181 GLN A O 1
ATOM 1491 N N . ALA A 1 182 ? -6.648 7.204 -2.444 1.00 98.00 182 ALA A N 1
ATOM 1492 C CA . ALA A 1 182 ? -5.718 6.917 -3.526 1.00 98.00 182 ALA A CA 1
ATOM 1493 C C . ALA A 1 182 ? -6.214 7.438 -4.879 1.00 98.00 182 ALA A C 1
ATOM 1495 O O . ALA A 1 182 ? -5.483 8.161 -5.548 1.00 98.00 182 ALA A O 1
ATOM 1496 N N . TYR A 1 183 ? -7.480 7.203 -5.245 1.00 96.88 183 TYR A N 1
ATOM 1497 C CA . TYR A 1 183 ? -8.029 7.712 -6.508 1.00 96.88 183 TYR A CA 1
ATOM 1498 C C . TYR A 1 183 ? -8.148 9.246 -6.580 1.00 96.88 183 TYR A C 1
ATOM 1500 O O . TYR A 1 183 ? -8.394 9.778 -7.667 1.00 96.88 183 TYR A O 1
ATOM 1508 N N . LYS A 1 184 ? -8.058 9.950 -5.438 1.00 96.75 184 LYS A N 1
ATOM 1509 C CA . LYS A 1 184 ? -8.019 11.424 -5.364 1.00 96.75 184 LYS A CA 1
ATOM 1510 C C . LYS A 1 184 ? -6.589 11.951 -5.388 1.00 96.75 184 LYS A C 1
ATOM 1512 O O . LYS A 1 184 ? -6.363 13.033 -5.914 1.00 96.75 184 LYS A O 1
ATOM 1517 N N . LEU A 1 185 ? -5.662 11.217 -4.772 1.00 95.38 185 LEU A N 1
ATOM 1518 C CA . LEU A 1 185 ? -4.257 11.598 -4.665 1.00 95.38 185 LEU A CA 1
ATOM 1519 C C . LEU A 1 185 ? -3.469 11.277 -5.946 1.00 95.38 185 LEU A C 1
ATOM 1521 O O . LEU A 1 185 ? -2.498 11.970 -6.237 1.00 95.38 185 LEU A O 1
ATOM 1525 N N . ASN A 1 186 ? -3.905 10.268 -6.708 1.00 92.19 186 ASN A N 1
ATOM 1526 C CA . ASN A 1 186 ? -3.293 9.846 -7.965 1.00 92.19 186 ASN A CA 1
ATOM 1527 C C . ASN A 1 186 ? -4.055 10.353 -9.195 1.00 92.19 186 ASN A C 1
ATOM 1529 O O . ASN A 1 186 ? -5.290 10.327 -9.264 1.00 92.19 186 ASN A O 1
ATOM 1533 N N . ASP A 1 187 ? -3.291 10.707 -10.228 1.00 92.00 187 ASP A N 1
ATOM 1534 C CA . ASP A 1 187 ? -3.834 11.080 -11.538 1.00 92.00 187 ASP A CA 1
ATOM 1535 C C . ASP A 1 187 ? -4.392 9.866 -12.302 1.00 92.00 187 ASP A C 1
ATOM 1537 O O . ASP A 1 187 ? -5.318 9.995 -13.107 1.00 92.00 187 ASP A O 1
ATOM 1541 N N . TYR A 1 188 ? -3.900 8.667 -11.986 1.00 93.12 188 TYR A N 1
ATOM 1542 C CA . TYR A 1 188 ? -4.333 7.390 -12.551 1.00 93.12 188 TYR A CA 1
ATOM 1543 C C . TYR A 1 188 ? -5.145 6.559 -11.542 1.00 93.12 188 TYR A C 1
ATOM 1545 O O . TYR A 1 188 ? -5.308 6.926 -10.378 1.00 93.12 188 TYR A O 1
ATOM 1553 N N . THR A 1 189 ? -5.714 5.454 -12.017 1.00 96.94 189 THR A N 1
ATOM 1554 C CA . THR A 1 189 ? -6.452 4.467 -11.210 1.00 96.94 189 THR A CA 1
ATOM 1555 C C . THR A 1 189 ? -5.708 3.147 -11.232 1.00 96.94 189 THR A C 1
ATOM 1557 O O . THR A 1 189 ? -5.125 2.825 -12.260 1.00 96.94 189 THR A O 1
ATOM 1560 N N . ALA A 1 190 ? -5.787 2.373 -10.154 1.00 97.12 190 ALA A N 1
ATOM 1561 C CA . ALA A 1 190 ? -5.172 1.053 -10.059 1.00 97.12 190 ALA A CA 1
ATOM 1562 C C . ALA A 1 190 ? -6.236 0.022 -9.665 1.00 97.12 190 ALA A C 1
ATOM 1564 O O . ALA A 1 190 ? -6.823 0.117 -8.589 1.00 97.12 190 ALA A O 1
ATOM 1565 N N . ASP A 1 191 ? -6.527 -0.925 -10.555 1.00 97.88 191 ASP A N 1
ATOM 1566 C CA . ASP A 1 191 ? -7.497 -1.996 -10.314 1.00 97.88 191 ASP A CA 1
ATOM 1567 C C . ASP A 1 191 ? -6.771 -3.273 -9.880 1.00 97.88 191 ASP A C 1
ATOM 1569 O O . ASP A 1 191 ? -5.690 -3.567 -10.378 1.00 97.88 191 ASP A O 1
ATOM 1573 N N . GLY A 1 192 ? -7.381 -4.074 -9.007 1.00 97.38 192 GLY A N 1
ATOM 1574 C CA . GLY A 1 192 ? -6.790 -5.327 -8.532 1.00 97.38 192 GLY A CA 1
ATOM 1575 C C . GLY A 1 192 ? -5.676 -5.158 -7.496 1.00 97.38 192 GLY A C 1
ATOM 1576 O O . GLY A 1 192 ? -4.896 -6.089 -7.302 1.00 97.38 192 GLY A O 1
ATOM 1577 N N . THR A 1 193 ? -5.610 -4.003 -6.829 1.00 96.94 193 THR A N 1
ATOM 1578 C CA . THR A 1 193 ? -4.626 -3.733 -5.772 1.00 96.94 193 THR A CA 1
ATOM 1579 C C . THR A 1 193 ? -4.933 -4.517 -4.501 1.00 96.94 193 THR A C 1
ATOM 1581 O O . THR A 1 193 ? -6.095 -4.782 -4.159 1.00 96.94 193 THR A O 1
ATOM 1584 N N . ILE A 1 194 ? -3.884 -4.877 -3.758 1.00 95.56 194 ILE A N 1
ATOM 1585 C CA . ILE A 1 194 ? -4.046 -5.639 -2.519 1.00 95.56 194 ILE A CA 1
ATOM 1586 C C . ILE A 1 194 ? -4.764 -4.814 -1.450 1.00 95.56 194 ILE A C 1
ATOM 1588 O O . ILE A 1 194 ? -5.625 -5.332 -0.749 1.00 95.56 194 ILE A O 1
ATOM 1592 N N . PHE A 1 195 ? -4.431 -3.529 -1.299 1.00 96.56 195 PHE A N 1
ATOM 1593 C CA . PHE A 1 195 ? -4.867 -2.745 -0.143 1.00 96.56 195 PHE A CA 1
ATOM 1594 C C . PHE A 1 195 ? -6.344 -2.364 -0.270 1.00 96.56 195 PHE A C 1
ATOM 1596 O O . PHE A 1 195 ? -7.070 -2.336 0.731 1.00 96.56 195 PHE A O 1
ATOM 1603 N N . ASP A 1 196 ? -6.822 -2.195 -1.504 1.00 98.12 196 ASP A N 1
ATOM 1604 C CA . ASP A 1 196 ? -8.243 -2.087 -1.789 1.00 98.12 196 ASP A CA 1
ATOM 1605 C C . ASP A 1 196 ? -8.972 -3.413 -1.537 1.00 98.12 196 ASP A C 1
ATOM 1607 O O . ASP A 1 196 ? -10.044 -3.410 -0.934 1.00 98.12 196 ASP A O 1
ATOM 1611 N N . PHE A 1 197 ? -8.399 -4.554 -1.939 1.00 97.81 197 PHE A N 1
ATOM 1612 C CA . PHE A 1 197 ? -8.968 -5.876 -1.652 1.00 97.81 197 PHE A CA 1
ATOM 1613 C C . PHE A 1 197 ? -9.066 -6.146 -0.141 1.00 97.81 197 PHE A C 1
ATOM 1615 O O . PHE A 1 197 ? -10.101 -6.613 0.350 1.00 97.81 197 PHE A O 1
ATOM 1622 N N . MET A 1 198 ? -8.024 -5.795 0.615 1.00 97.44 198 MET A N 1
ATOM 1623 C CA . MET A 1 198 ? -7.961 -5.956 2.068 1.00 97.44 198 MET A CA 1
ATOM 1624 C C . MET A 1 198 ? -9.025 -5.121 2.789 1.00 97.44 198 MET A C 1
ATOM 1626 O O . MET A 1 198 ? -9.706 -5.632 3.680 1.00 97.44 198 MET A O 1
ATOM 1630 N N . ALA A 1 199 ? -9.239 -3.873 2.366 1.00 97.44 199 ALA A N 1
ATOM 1631 C CA . ALA A 1 199 ? -10.300 -3.028 2.913 1.00 97.44 199 ALA A CA 1
ATOM 1632 C C . ALA A 1 199 ? -11.695 -3.449 2.432 1.00 97.44 199 ALA A C 1
ATOM 1634 O O . ALA A 1 199 ? -12.645 -3.567 3.203 1.00 97.44 199 ALA A O 1
ATOM 1635 N N . GLY A 1 200 ? -11.838 -3.659 1.128 1.00 97.00 200 GLY A N 1
ATOM 1636 C CA . GLY A 1 200 ? -13.121 -3.799 0.461 1.00 97.00 200 GLY A CA 1
ATOM 1637 C C . GLY A 1 200 ? -13.753 -5.176 0.626 1.00 97.00 200 GLY A C 1
ATOM 1638 O O . GLY A 1 200 ? -14.954 -5.253 0.905 1.00 97.00 200 GLY A O 1
ATOM 1639 N N . VAL A 1 201 ? -12.954 -6.239 0.482 1.00 96.62 201 VAL A N 1
ATOM 1640 C CA . VAL A 1 201 ? -13.398 -7.642 0.538 1.00 96.62 201 VAL A CA 1
ATOM 1641 C C . VAL A 1 201 ? -13.103 -8.259 1.896 1.00 96.62 201 VAL A C 1
ATOM 1643 O O . VAL A 1 201 ? -14.018 -8.779 2.530 1.00 96.62 201 VAL A O 1
ATOM 1646 N N . LYS A 1 202 ? -11.850 -8.186 2.367 1.00 95.69 202 LYS A N 1
ATOM 1647 C CA . LYS A 1 202 ? -11.457 -8.796 3.652 1.00 95.69 202 LYS A CA 1
ATOM 1648 C C . LYS A 1 202 ? -11.891 -7.977 4.870 1.00 95.69 202 LYS A C 1
ATOM 1650 O O . LYS A 1 202 ? -11.845 -8.498 5.980 1.00 95.69 202 LYS A O 1
ATOM 1655 N N . LYS A 1 203 ? -12.371 -6.744 4.661 1.00 95.81 203 LYS A N 1
ATOM 1656 C CA . LYS A 1 203 ? -12.897 -5.848 5.705 1.00 95.81 203 LYS A CA 1
ATOM 1657 C C . LYS A 1 203 ? -11.900 -5.602 6.842 1.00 95.81 203 LYS A C 1
ATOM 1659 O O . LYS A 1 203 ? -12.299 -5.475 7.997 1.00 95.81 203 LYS A O 1
ATOM 1664 N N . ILE A 1 204 ? -10.607 -5.535 6.517 1.00 95.94 204 ILE A N 1
ATOM 1665 C CA . ILE A 1 204 ? -9.578 -5.131 7.480 1.00 95.94 204 ILE A CA 1
ATOM 1666 C C . ILE A 1 204 ? -9.781 -3.634 7.773 1.00 95.94 204 ILE A C 1
ATOM 1668 O O . ILE A 1 204 ? -9.759 -2.852 6.819 1.00 95.94 204 ILE A O 1
ATOM 1672 N N . PRO A 1 205 ? -9.985 -3.222 9.043 1.00 94.94 205 PRO A N 1
ATOM 1673 C CA . PRO A 1 205 ? -10.352 -1.846 9.384 1.00 94.94 205 PRO A CA 1
ATOM 1674 C C . PRO A 1 205 ? -9.352 -0.808 8.879 1.00 94.94 205 PRO A C 1
ATOM 1676 O O . PRO A 1 205 ? -9.735 0.187 8.277 1.00 94.94 205 PRO A O 1
ATOM 1679 N N . PHE A 1 206 ? -8.061 -1.046 9.086 1.00 96.88 206 PHE A N 1
ATOM 1680 C CA . PHE A 1 206 ? -7.013 -0.158 8.605 1.00 96.88 206 PHE A CA 1
ATOM 1681 C C . PHE A 1 206 ? -6.257 -0.843 7.473 1.00 96.88 206 PHE A C 1
ATOM 1683 O O . PHE A 1 206 ? -5.608 -1.857 7.696 1.00 96.88 206 PHE A O 1
ATOM 1690 N N . SER A 1 207 ? -6.326 -0.304 6.261 1.00 97.25 207 SER A N 1
ATOM 1691 C CA . SER A 1 207 ? -5.618 -0.837 5.093 1.00 97.25 207 SER A CA 1
ATOM 1692 C C . SER A 1 207 ? -4.930 0.292 4.341 1.00 97.25 207 SER A C 1
ATOM 1694 O O . SER A 1 207 ? -5.599 1.216 3.890 1.00 97.25 207 SER A O 1
ATOM 1696 N N . TYR A 1 208 ? -3.611 0.238 4.197 1.00 97.69 208 TYR A N 1
ATOM 1697 C CA . TYR A 1 208 ? -2.847 1.309 3.556 1.00 97.69 208 TYR A CA 1
ATOM 1698 C C . TYR A 1 208 ? -1.843 0.776 2.553 1.00 97.69 208 TYR A C 1
ATOM 1700 O O . TYR A 1 208 ? -1.277 -0.300 2.746 1.00 97.69 208 TYR A O 1
ATOM 1708 N N . THR A 1 209 ? -1.541 1.614 1.566 1.00 95.50 209 THR A N 1
ATOM 1709 C CA . THR A 1 209 ? -0.265 1.560 0.854 1.00 95.50 209 THR A CA 1
ATOM 1710 C C . THR A 1 209 ? 0.587 2.749 1.283 1.00 95.50 209 THR A C 1
ATOM 1712 O O . THR A 1 209 ? 0.128 3.888 1.237 1.00 95.50 209 THR A O 1
ATOM 1715 N N . VAL A 1 210 ? 1.822 2.503 1.713 1.00 94.06 210 VAL A N 1
ATOM 1716 C CA . VAL A 1 210 ? 2.778 3.531 2.136 1.00 94.06 210 VAL A CA 1
ATOM 1717 C C . VAL A 1 210 ? 3.999 3.473 1.231 1.00 94.06 210 VAL A C 1
ATOM 1719 O O . VAL A 1 210 ? 4.790 2.538 1.288 1.00 94.06 210 VAL A O 1
ATOM 1722 N N . GLU A 1 211 ? 4.171 4.504 0.422 1.00 91.69 211 GLU A N 1
ATOM 1723 C CA . GLU A 1 211 ? 5.354 4.727 -0.399 1.00 91.69 211 GLU A CA 1
ATOM 1724 C C . GLU A 1 211 ? 6.404 5.432 0.474 1.00 91.69 211 GLU A C 1
ATOM 1726 O O . GLU A 1 211 ? 6.247 6.607 0.803 1.00 91.69 211 GLU A O 1
ATOM 1731 N N . LEU A 1 212 ? 7.418 4.690 0.931 1.00 89.56 212 LEU A N 1
ATOM 1732 C CA . LEU A 1 212 ? 8.371 5.082 1.982 1.00 89.56 212 LEU A CA 1
ATOM 1733 C C . LEU A 1 212 ? 9.493 6.007 1.497 1.00 89.56 212 LEU A C 1
ATOM 1735 O O . LEU A 1 212 ? 10.020 6.831 2.245 1.00 89.56 212 LEU A O 1
ATOM 1739 N N . TRP A 1 213 ? 9.911 5.838 0.250 1.00 86.38 213 TRP A N 1
ATOM 1740 C CA . TRP A 1 213 ? 11.085 6.496 -0.313 1.00 86.38 213 TRP A CA 1
ATOM 1741 C C . TRP A 1 213 ? 10.780 7.013 -1.704 1.00 86.38 213 TRP A C 1
ATOM 1743 O O . TRP A 1 213 ? 9.964 6.431 -2.394 1.00 86.38 213 TRP A O 1
ATOM 1753 N N . GLY A 1 214 ? 11.466 8.062 -2.142 1.00 79.19 214 GLY A N 1
ATOM 1754 C CA . GLY A 1 214 ? 11.294 8.655 -3.466 1.00 79.19 214 GLY A CA 1
ATOM 1755 C C . GLY A 1 214 ? 10.923 10.133 -3.398 1.00 79.19 214 GLY A C 1
ATOM 1756 O O . GLY A 1 214 ? 10.626 10.665 -2.330 1.00 79.19 214 GLY A O 1
ATOM 1757 N N . GLN A 1 215 ? 10.962 10.800 -4.552 1.00 67.19 215 GLN A N 1
ATOM 1758 C CA . GLN A 1 215 ? 11.115 12.256 -4.738 1.00 67.19 215 GLN A CA 1
ATOM 1759 C C . GLN A 1 215 ? 12.531 12.796 -4.465 1.00 67.19 215 GLN A C 1
ATOM 1761 O O . GLN A 1 215 ? 13.134 12.540 -3.425 1.00 67.19 215 GLN A O 1
ATOM 1766 N N . ASN A 1 216 ? 13.010 13.627 -5.401 1.00 55.94 216 ASN A N 1
ATOM 1767 C CA . ASN A 1 216 ? 14.281 14.367 -5.373 1.00 55.94 216 ASN A CA 1
ATOM 1768 C C . ASN A 1 216 ? 15.574 13.523 -5.375 1.00 55.94 216 ASN A C 1
ATOM 1770 O O . ASN A 1 216 ? 16.604 13.997 -4.896 1.00 55.94 216 ASN A O 1
ATOM 1774 N N . HIS A 1 217 ? 15.575 12.309 -5.935 1.00 57.84 217 HIS A N 1
ATOM 1775 C CA . HIS A 1 217 ? 16.835 11.595 -6.180 1.00 57.84 217 HIS A CA 1
ATOM 1776 C C . HIS A 1 217 ? 17.581 12.207 -7.381 1.00 57.84 217 HIS A C 1
ATOM 1778 O O . HIS A 1 217 ? 16.983 12.608 -8.381 1.00 57.84 217 HIS A O 1
ATOM 1784 N N . LYS A 1 218 ? 18.913 12.265 -7.297 1.00 56.06 218 LYS A N 1
ATOM 1785 C CA . LYS A 1 218 ? 19.789 12.691 -8.407 1.00 56.06 218 LYS A CA 1
ATOM 1786 C C . LYS A 1 218 ? 20.225 11.527 -9.308 1.00 56.06 218 LYS A C 1
ATOM 1788 O O . LYS A 1 218 ? 20.866 11.767 -10.326 1.00 56.06 218 LYS A O 1
ATOM 1793 N N . GLY A 1 219 ? 19.914 10.291 -8.912 1.00 59.84 219 GLY A N 1
ATOM 1794 C CA . GLY A 1 219 ? 20.249 9.084 -9.662 1.00 59.84 219 GLY A CA 1
ATOM 1795 C C . GLY A 1 219 ? 19.434 8.961 -10.947 1.00 59.84 219 GLY A C 1
ATOM 1796 O O . GLY A 1 219 ? 18.288 9.409 -11.016 1.00 59.84 219 GLY A O 1
ATOM 1797 N N . THR A 1 220 ? 20.049 8.375 -11.972 1.00 64.25 220 THR A N 1
ATOM 1798 C CA . THR A 1 220 ? 19.445 8.143 -13.293 1.00 64.25 220 THR A CA 1
ATOM 1799 C C . THR A 1 220 ? 19.022 6.688 -13.502 1.00 64.25 220 THR A C 1
ATOM 1801 O O . THR A 1 220 ? 18.411 6.381 -14.524 1.00 64.25 220 THR A O 1
ATOM 1804 N N . SER A 1 221 ? 19.336 5.787 -12.561 1.00 80.00 221 SER A N 1
ATOM 1805 C CA . SER A 1 221 ? 19.022 4.360 -12.661 1.00 80.00 221 SER A CA 1
ATOM 1806 C C . SER A 1 221 ? 17.728 4.005 -11.925 1.00 80.00 221 SER A C 1
ATOM 1808 O O . SER A 1 221 ? 17.406 4.613 -10.907 1.00 80.00 221 SER A O 1
ATOM 1810 N N . CYS A 1 222 ? 17.007 2.977 -12.393 1.00 81.75 222 CYS A N 1
ATOM 1811 C CA . CYS A 1 222 ? 15.812 2.470 -11.705 1.00 81.75 222 CYS A CA 1
ATOM 1812 C C . CYS A 1 222 ? 16.088 2.059 -10.254 1.00 81.75 222 CYS A C 1
ATOM 1814 O O . CYS A 1 222 ? 15.220 2.217 -9.403 1.00 81.75 222 CYS A O 1
ATOM 1816 N N . PHE A 1 223 ? 17.298 1.579 -9.955 1.00 83.00 223 PHE A N 1
ATOM 1817 C CA . PHE A 1 223 ? 17.674 1.221 -8.593 1.00 83.00 223 PHE A CA 1
ATOM 1818 C C . PHE A 1 223 ? 17.604 2.436 -7.655 1.00 83.00 223 PHE A C 1
ATOM 1820 O O . PHE A 1 223 ? 16.981 2.344 -6.598 1.00 83.00 223 PHE A O 1
ATOM 1827 N N . ASP A 1 224 ? 18.149 3.580 -8.081 1.00 80.31 224 ASP A N 1
ATOM 1828 C CA . ASP A 1 224 ? 18.189 4.823 -7.295 1.00 80.31 224 ASP A CA 1
ATOM 1829 C C . ASP A 1 224 ? 16.805 5.470 -7.125 1.00 80.31 224 ASP A C 1
ATOM 1831 O O . ASP A 1 224 ? 16.568 6.211 -6.167 1.00 80.31 224 ASP A O 1
ATOM 1835 N N . LEU A 1 225 ? 15.871 5.195 -8.048 1.00 79.75 225 LEU A N 1
ATOM 1836 C CA . LEU A 1 225 ? 14.479 5.648 -7.924 1.00 79.75 225 LEU A CA 1
ATOM 1837 C C . LEU A 1 225 ? 13.804 5.032 -6.693 1.00 79.75 225 LEU A C 1
ATOM 1839 O O . LEU A 1 225 ? 12.986 5.672 -6.029 1.00 79.75 225 LEU A O 1
ATOM 1843 N N . PHE A 1 226 ? 14.141 3.774 -6.407 1.00 82.94 226 PHE A N 1
ATOM 1844 C CA . PHE A 1 226 ? 13.420 2.928 -5.459 1.00 82.94 226 PHE A CA 1
ATOM 1845 C C . PHE A 1 226 ? 14.208 2.613 -4.189 1.00 82.94 226 PHE A C 1
ATOM 1847 O O . PHE A 1 226 ? 13.609 2.155 -3.215 1.00 82.94 226 PHE A O 1
ATOM 1854 N N . ASN A 1 227 ? 15.511 2.888 -4.169 1.00 84.38 227 ASN A N 1
ATOM 1855 C CA . ASN A 1 227 ? 16.386 2.624 -3.035 1.00 84.38 227 ASN A CA 1
ATOM 1856 C C . ASN A 1 227 ? 17.214 3.864 -2.687 1.00 84.38 227 ASN A C 1
ATOM 1858 O O . ASN A 1 227 ? 17.675 4.566 -3.590 1.00 84.38 227 ASN A O 1
ATOM 1862 N N . PRO A 1 228 ? 17.438 4.141 -1.393 1.00 84.50 228 PRO A N 1
ATOM 1863 C CA . PRO A 1 228 ? 18.463 5.091 -1.002 1.00 84.50 228 PRO A CA 1
ATOM 1864 C C . PRO A 1 228 ? 19.863 4.541 -1.339 1.00 84.50 228 PRO A C 1
ATOM 1866 O O . PRO A 1 228 ? 20.055 3.319 -1.356 1.00 84.50 228 PRO A O 1
ATOM 1869 N N . PRO A 1 229 ? 20.857 5.418 -1.559 1.00 82.69 229 PRO A N 1
ATOM 1870 C CA . PRO A 1 229 ? 22.255 5.013 -1.652 1.00 82.69 229 PRO A CA 1
ATOM 1871 C C . PRO A 1 229 ? 22.711 4.250 -0.401 1.00 82.69 229 PRO A C 1
ATOM 1873 O O . PRO A 1 229 ? 22.264 4.535 0.711 1.00 82.69 229 PRO A O 1
ATOM 1876 N N . ASN A 1 230 ? 23.644 3.309 -0.567 1.00 83.00 230 ASN A N 1
ATOM 1877 C CA . ASN A 1 230 ? 24.144 2.487 0.543 1.00 83.00 230 ASN A CA 1
ATOM 1878 C C . ASN A 1 230 ? 24.764 3.324 1.677 1.00 83.00 230 ASN A C 1
ATOM 1880 O O . ASN A 1 230 ? 24.608 2.966 2.843 1.00 83.00 230 ASN A O 1
ATOM 1884 N N . GLU A 1 231 ? 25.449 4.426 1.352 1.00 86.25 231 GLU A N 1
ATOM 1885 C CA . GLU A 1 231 ? 26.029 5.348 2.342 1.00 86.25 231 GLU A CA 1
ATOM 1886 C C . GLU A 1 231 ? 24.981 6.050 3.220 1.00 86.25 231 GLU A C 1
ATOM 1888 O O . GLU A 1 231 ? 25.222 6.251 4.410 1.00 86.25 231 GLU A O 1
ATOM 1893 N N . ASP A 1 232 ? 23.801 6.333 2.667 1.00 84.94 232 ASP A N 1
ATOM 1894 C CA . ASP A 1 232 ? 22.721 7.046 3.355 1.00 84.94 232 ASP A CA 1
ATOM 1895 C C . ASP A 1 232 ? 21.725 6.088 4.026 1.00 84.94 232 ASP A C 1
ATOM 1897 O O . ASP A 1 232 ? 20.893 6.514 4.830 1.00 84.94 232 ASP A O 1
ATOM 1901 N N . LEU A 1 233 ? 21.794 4.785 3.718 1.00 83.94 233 LEU A N 1
ATOM 1902 C CA . LEU A 1 233 ? 20.802 3.787 4.124 1.00 83.94 233 LEU A CA 1
ATOM 1903 C C . LEU A 1 233 ? 20.490 3.859 5.622 1.00 83.94 233 LEU A C 1
ATOM 1905 O O . LEU A 1 233 ? 19.324 3.904 6.004 1.00 83.94 233 LEU A O 1
ATOM 1909 N N . LYS A 1 234 ? 21.516 3.920 6.476 1.00 86.44 234 LYS A N 1
ATOM 1910 C CA . LYS A 1 234 ? 21.326 3.984 7.931 1.00 86.44 234 LYS A CA 1
ATOM 1911 C C . LYS A 1 234 ? 20.558 5.239 8.362 1.00 86.44 234 LYS A C 1
ATOM 1913 O O . LYS A 1 234 ? 19.616 5.131 9.142 1.00 86.44 234 LYS A O 1
ATOM 1918 N N . GLU A 1 235 ? 20.929 6.408 7.847 1.00 89.06 235 GLU A N 1
ATOM 1919 C CA . GLU A 1 235 ? 20.257 7.669 8.185 1.00 89.06 235 GLU A CA 1
ATOM 1920 C C . GLU A 1 235 ? 18.801 7.677 7.700 1.00 89.06 235 GLU A C 1
ATOM 1922 O O . GLU A 1 235 ? 17.895 8.135 8.407 1.00 89.06 235 GLU A O 1
ATOM 1927 N N . VAL A 1 236 ? 18.559 7.147 6.499 1.00 88.12 236 VAL A N 1
ATOM 1928 C CA . VAL A 1 236 ? 17.213 7.036 5.931 1.00 88.12 236 VAL A CA 1
ATOM 1929 C C . VAL A 1 236 ? 16.347 6.106 6.783 1.00 88.12 236 VAL A C 1
ATOM 1931 O O . VAL A 1 236 ? 15.202 6.443 7.087 1.00 88.12 236 VAL A O 1
ATOM 1934 N N . LEU A 1 237 ? 16.891 4.971 7.222 1.00 86.31 237 LEU A N 1
ATOM 1935 C CA . LEU A 1 237 ? 16.203 4.041 8.116 1.00 86.31 237 LEU A CA 1
ATOM 1936 C C . LEU A 1 237 ? 15.829 4.698 9.448 1.00 86.31 237 LEU A C 1
ATOM 1938 O O . LEU A 1 237 ? 14.652 4.715 9.810 1.00 86.31 237 LEU A O 1
ATOM 1942 N N . GLU A 1 238 ? 16.794 5.324 10.125 1.00 88.00 238 GLU A N 1
ATOM 1943 C CA . GLU A 1 238 ? 16.562 6.057 11.378 1.00 88.00 238 GLU A CA 1
ATOM 1944 C C . GLU A 1 238 ? 15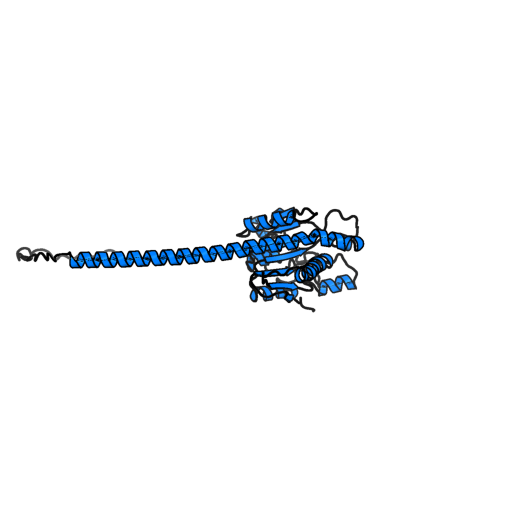.509 7.160 11.217 1.00 88.00 238 GLU A C 1
ATOM 1946 O O . GLU A 1 238 ? 14.719 7.419 12.126 1.00 88.00 238 GLU A O 1
ATOM 1951 N N . THR A 1 239 ? 15.458 7.782 10.039 1.00 89.06 239 THR A N 1
ATOM 1952 C CA . THR A 1 239 ? 14.465 8.805 9.711 1.00 89.06 239 THR A CA 1
ATOM 1953 C C . THR A 1 239 ? 13.053 8.233 9.597 1.00 89.06 239 THR A C 1
ATOM 1955 O O . THR A 1 239 ? 12.110 8.907 10.008 1.00 89.06 239 THR A O 1
ATOM 1958 N N . ILE A 1 240 ? 12.885 7.019 9.065 1.00 89.62 240 ILE A N 1
ATOM 1959 C CA . ILE A 1 240 ? 11.572 6.391 8.849 1.00 89.62 240 ILE A CA 1
ATOM 1960 C C . ILE A 1 240 ? 11.071 5.642 10.088 1.00 89.62 240 ILE A C 1
ATOM 1962 O O . ILE A 1 240 ? 9.863 5.566 10.286 1.00 89.62 240 ILE A O 1
ATOM 1966 N N . HIS A 1 241 ? 11.950 5.139 10.960 1.00 87.88 241 HIS A N 1
ATOM 1967 C CA . HIS A 1 241 ? 11.560 4.365 12.149 1.00 87.88 241 HIS A CA 1
ATOM 1968 C C . HIS A 1 241 ? 10.430 4.977 13.010 1.00 87.88 241 HIS A C 1
ATOM 1970 O O . HIS A 1 241 ? 9.554 4.216 13.439 1.00 87.88 241 HIS A O 1
ATOM 1976 N N . PRO A 1 242 ? 10.364 6.307 13.243 1.00 91.06 242 PRO A N 1
ATOM 1977 C CA . PRO A 1 242 ? 9.241 6.929 13.948 1.00 91.06 242 PRO A CA 1
ATOM 1978 C C . PRO A 1 242 ? 7.858 6.627 13.349 1.00 91.06 242 PRO A C 1
ATOM 1980 O O . PRO A 1 242 ? 6.888 6.561 14.102 1.00 91.06 242 PRO A O 1
ATOM 1983 N N . LEU A 1 243 ? 7.766 6.373 12.036 1.00 91.50 243 LEU A N 1
ATOM 1984 C CA . LEU A 1 243 ? 6.532 5.978 11.346 1.00 91.50 243 LEU A CA 1
ATOM 1985 C C . LEU A 1 243 ? 5.947 4.703 11.944 1.00 91.50 243 LEU A C 1
ATOM 1987 O O . LEU A 1 243 ? 4.766 4.662 12.290 1.00 91.50 243 LEU A O 1
ATOM 1991 N N . TYR A 1 244 ? 6.776 3.677 12.133 1.00 86.44 244 TYR A N 1
ATOM 1992 C CA . TYR A 1 244 ? 6.328 2.417 12.718 1.00 86.44 244 TYR A CA 1
ATOM 1993 C C . TYR A 1 244 ? 5.940 2.595 14.187 1.00 86.44 244 TYR A C 1
ATOM 1995 O O . TYR A 1 244 ? 4.919 2.063 14.621 1.00 86.44 244 TYR A O 1
ATOM 2003 N N . VAL A 1 245 ? 6.705 3.380 14.954 1.00 85.19 245 VAL A N 1
ATOM 2004 C CA . VAL A 1 245 ? 6.374 3.678 16.359 1.00 85.19 245 VAL A CA 1
ATOM 2005 C C . VAL A 1 245 ? 5.005 4.349 16.460 1.00 85.19 245 VAL A C 1
ATOM 2007 O O . VAL A 1 245 ? 4.170 3.906 17.250 1.00 85.19 245 VAL A O 1
ATOM 2010 N N . GLN A 1 246 ? 4.759 5.384 15.654 1.00 91.31 246 GLN A N 1
ATOM 2011 C CA . GLN A 1 246 ? 3.501 6.124 15.682 1.00 91.31 246 GLN A CA 1
ATOM 2012 C C . GLN A 1 246 ? 2.320 5.248 15.262 1.00 91.31 246 GLN A C 1
ATOM 2014 O O . GLN A 1 246 ? 1.311 5.208 15.964 1.00 91.31 246 GLN A O 1
ATOM 2019 N N . LEU A 1 247 ? 2.486 4.458 14.198 1.00 90.62 247 LEU A N 1
ATOM 2020 C CA . LEU A 1 247 ? 1.510 3.459 13.765 1.00 90.62 247 LEU A CA 1
ATOM 2021 C C . LEU A 1 247 ? 1.114 2.520 14.909 1.00 90.62 247 LEU A C 1
ATOM 2023 O O . LEU A 1 247 ? -0.070 2.295 15.167 1.00 90.62 247 LEU A O 1
ATOM 2027 N N . PHE A 1 248 ? 2.099 1.962 15.617 1.00 83.94 248 PHE A N 1
ATOM 2028 C CA . PHE A 1 248 ? 1.817 1.043 16.712 1.00 83.94 248 PHE A CA 1
ATOM 2029 C C . PHE A 1 248 ? 1.109 1.718 17.872 1.00 83.94 248 PHE A C 1
ATOM 2031 O O . PHE A 1 248 ? 0.173 1.127 18.410 1.00 83.94 248 PHE A O 1
ATOM 2038 N N . ARG A 1 249 ? 1.527 2.930 18.243 1.00 85.81 249 ARG A N 1
ATOM 2039 C CA . ARG A 1 249 ? 0.876 3.710 19.300 1.00 85.81 249 ARG A CA 1
ATOM 2040 C C . ARG A 1 249 ? -0.588 3.965 18.966 1.00 85.81 249 ARG A C 1
ATOM 2042 O O . ARG A 1 249 ? -1.446 3.586 19.757 1.00 85.81 249 ARG A O 1
ATOM 2049 N N . TYR A 1 250 ? -0.870 4.456 17.763 1.00 90.38 250 TYR A N 1
ATOM 2050 C CA . TYR A 1 250 ? -2.237 4.687 17.307 1.00 90.38 250 TYR A CA 1
ATOM 2051 C C . TYR A 1 250 ? -3.087 3.418 17.380 1.00 90.38 250 TYR A C 1
ATOM 2053 O O . TYR A 1 250 ? -4.152 3.391 17.991 1.00 90.38 250 TYR A O 1
ATOM 2061 N N . MET A 1 251 ? -2.581 2.306 16.838 1.00 86.88 251 MET A N 1
ATOM 2062 C CA . MET A 1 251 ? -3.299 1.032 16.877 1.00 86.88 251 MET A CA 1
ATOM 2063 C C . MET A 1 251 ? -3.464 0.486 18.305 1.00 86.88 251 MET A C 1
ATOM 2065 O O . MET A 1 251 ? -4.353 -0.331 18.558 1.00 86.88 251 MET A O 1
ATOM 2069 N N . ILE A 1 252 ? -2.577 0.832 19.243 1.00 82.44 252 ILE A N 1
ATOM 2070 C CA . ILE A 1 252 ? -2.724 0.527 20.678 1.00 82.44 252 ILE A CA 1
ATOM 2071 C C . ILE A 1 252 ? -3.883 1.304 21.268 1.00 82.44 252 ILE A C 1
ATOM 2073 O O . ILE A 1 252 ? -4.766 0.693 21.881 1.00 82.44 252 ILE A O 1
ATOM 2077 N N . ASP A 1 253 ? -3.917 2.602 21.028 1.00 85.50 253 ASP A N 1
ATOM 2078 C CA . ASP A 1 253 ? -4.931 3.483 21.583 1.00 85.50 253 ASP A CA 1
ATOM 2079 C C . ASP A 1 253 ? -6.311 3.184 20.989 1.00 85.50 253 ASP A C 1
ATOM 2081 O O . ASP A 1 253 ? -7.272 3.003 21.744 1.00 85.50 253 ASP A O 1
ATOM 2085 N N . TRP A 1 254 ? -6.388 2.982 19.669 1.00 87.81 254 TRP A N 1
ATOM 2086 C CA . TRP A 1 254 ? -7.606 2.581 18.966 1.00 87.81 254 TRP A CA 1
ATOM 2087 C C . TRP A 1 254 ? -8.149 1.243 19.473 1.00 87.81 254 TRP A C 1
ATOM 2089 O O . TRP A 1 254 ? -9.305 1.145 19.871 1.00 87.81 254 TRP A O 1
ATOM 2099 N N . LYS A 1 255 ? -7.322 0.191 19.560 1.00 82.81 255 LYS A N 1
ATOM 2100 C CA . LYS A 1 255 ? -7.815 -1.109 20.053 1.00 82.81 255 LYS A CA 1
ATOM 2101 C C . LYS A 1 255 ? -8.276 -1.018 21.511 1.00 82.81 255 LYS A C 1
ATOM 2103 O O . LYS A 1 255 ? -9.252 -1.657 21.898 1.00 82.81 255 LYS A O 1
ATOM 2108 N N . SER A 1 256 ? -7.583 -0.218 22.320 1.00 82.56 256 SER A N 1
ATOM 2109 C CA . SER A 1 256 ? -7.939 -0.009 23.723 1.00 82.56 256 SER A CA 1
ATOM 2110 C C . SER A 1 256 ? -9.252 0.764 23.880 1.00 82.56 256 SER A C 1
ATOM 2112 O O . SER A 1 256 ? -9.986 0.501 24.832 1.00 82.56 256 SER A O 1
ATOM 2114 N N . SER A 1 257 ? -9.574 1.693 22.971 1.00 84.69 257 SER A N 1
ATOM 2115 C CA . SER A 1 257 ? -10.855 2.410 22.990 1.00 84.69 257 SER A CA 1
ATOM 2116 C C . SER A 1 257 ? -12.027 1.495 22.634 1.00 84.69 257 SER A C 1
ATOM 2118 O O . SER A 1 257 ? -13.040 1.538 23.329 1.00 84.69 257 SER A O 1
ATOM 2120 N N . GLN A 1 258 ? -11.855 0.597 21.659 1.00 81.25 258 GLN A N 1
ATOM 2121 C CA . GLN A 1 258 ? -12.869 -0.400 21.291 1.00 81.25 258 GLN A CA 1
ATOM 2122 C C . GLN A 1 258 ? -13.209 -1.333 22.463 1.00 81.25 258 GLN A C 1
ATOM 2124 O O . GLN A 1 258 ? -14.377 -1.556 22.765 1.00 81.25 258 GLN A O 1
ATOM 2129 N N . VAL A 1 259 ? -12.195 -1.834 23.181 1.00 78.19 259 VAL A N 1
ATOM 2130 C CA . VAL A 1 259 ? -12.414 -2.702 24.355 1.00 78.19 259 VAL A CA 1
ATOM 2131 C C . VAL A 1 259 ? -13.170 -1.970 25.465 1.00 78.19 259 VAL A C 1
ATOM 2133 O O . VAL A 1 259 ? -14.066 -2.550 26.072 1.00 78.19 259 VAL A O 1
ATOM 2136 N N . ARG A 1 260 ? -12.840 -0.696 25.721 1.00 78.00 260 ARG A N 1
ATOM 2137 C CA . ARG A 1 260 ? -13.568 0.111 26.711 1.00 78.00 260 ARG A CA 1
ATOM 2138 C C . ARG A 1 260 ? -15.027 0.323 26.309 1.00 78.00 260 ARG A C 1
ATOM 2140 O O . ARG A 1 260 ? -15.886 0.234 27.177 1.00 78.00 260 ARG A O 1
ATOM 2147 N N . HIS A 1 261 ? -15.300 0.566 25.025 1.00 75.81 261 HIS A N 1
ATOM 2148 C CA . HIS A 1 261 ? -16.662 0.763 24.527 1.00 75.81 261 HIS A CA 1
ATOM 2149 C C . HIS A 1 261 ? -17.534 -0.480 24.740 1.00 75.81 261 HIS A C 1
ATOM 2151 O O . HIS A 1 261 ? -18.618 -0.370 25.308 1.00 75.81 261 HIS A O 1
ATOM 2157 N N . ILE A 1 262 ? -17.015 -1.662 24.389 1.00 76.44 262 ILE A N 1
ATOM 2158 C CA . ILE A 1 262 ? -17.710 -2.944 24.592 1.00 76.44 262 ILE A CA 1
ATOM 2159 C C . ILE A 1 262 ? -18.048 -3.140 26.076 1.00 76.44 262 ILE A C 1
ATOM 2161 O O . ILE A 1 262 ? -19.191 -3.413 26.420 1.00 76.44 262 ILE A O 1
ATOM 2165 N N . GLN A 1 263 ? -17.088 -2.899 26.975 1.00 74.88 263 GLN A N 1
ATOM 2166 C CA . GLN A 1 263 ? -17.327 -3.019 28.419 1.00 74.88 263 GLN A CA 1
ATOM 2167 C C . GLN A 1 263 ? -18.403 -2.051 28.933 1.00 74.88 263 GLN A C 1
ATOM 2169 O O . GLN A 1 263 ? -19.161 -2.397 29.837 1.00 74.88 263 GLN A O 1
ATOM 2174 N N . THR A 1 264 ? -18.470 -0.834 28.387 1.00 75.44 264 THR A N 1
ATOM 2175 C CA . THR A 1 264 ? -19.509 0.133 28.767 1.00 75.44 264 THR A CA 1
ATOM 2176 C C . THR A 1 264 ? -20.885 -0.217 28.205 1.00 75.44 264 THR A C 1
ATOM 2178 O O . THR A 1 264 ? -21.882 0.025 28.882 1.00 75.44 264 THR A O 1
ATOM 2181 N N . GLU A 1 265 ? -20.960 -0.789 27.000 1.00 73.44 265 GLU A N 1
ATOM 2182 C CA . GLU A 1 265 ? -22.220 -1.258 26.413 1.00 73.44 265 GLU A CA 1
ATOM 2183 C C . GLU A 1 265 ? -22.779 -2.455 27.182 1.00 73.44 265 GLU A C 1
ATOM 2185 O O . GLU A 1 265 ? -23.936 -2.395 27.595 1.00 73.44 265 GLU A O 1
ATOM 2190 N N . ASP A 1 266 ? -21.946 -3.455 27.489 1.00 73.50 266 ASP A N 1
ATOM 2191 C CA . ASP A 1 266 ? -22.338 -4.622 28.293 1.00 73.50 266 ASP A CA 1
ATOM 2192 C C . ASP A 1 266 ? -22.899 -4.190 29.662 1.00 73.50 266 ASP A C 1
ATOM 2194 O O . ASP A 1 266 ? -23.952 -4.655 30.104 1.00 73.50 266 ASP A O 1
ATOM 2198 N N . PHE A 1 267 ? -22.240 -3.228 30.321 1.00 74.00 267 PHE A N 1
ATOM 2199 C CA . PHE A 1 267 ? -22.696 -2.699 31.610 1.00 74.00 267 PHE A CA 1
ATOM 2200 C C . PHE A 1 267 ? -24.044 -1.962 31.511 1.00 74.00 267 PHE A C 1
ATOM 2202 O O . PHE A 1 267 ? -24.889 -2.053 32.411 1.00 74.00 267 PHE A O 1
ATOM 2209 N N . ASN A 1 268 ? -24.265 -1.221 30.423 1.00 69.94 268 ASN A N 1
ATOM 2210 C CA . ASN A 1 268 ? -25.519 -0.508 30.190 1.00 69.94 268 ASN A CA 1
ATOM 2211 C C . ASN A 1 268 ? -26.664 -1.470 29.846 1.00 69.94 268 ASN A C 1
ATOM 2213 O O . ASN A 1 268 ? -27.789 -1.263 30.310 1.00 69.94 268 ASN A O 1
ATOM 2217 N N . GLU A 1 269 ? -26.391 -2.531 29.085 1.00 72.38 269 GLU A N 1
ATOM 2218 C CA . GLU A 1 269 ? -27.376 -3.557 28.746 1.00 72.38 269 GLU A CA 1
ATOM 2219 C C . GLU A 1 269 ? -27.813 -4.335 29.997 1.00 72.38 269 GLU A C 1
ATOM 2221 O O . GLU A 1 269 ? -29.015 -4.416 30.269 1.00 72.38 269 GLU A O 1
ATOM 2226 N N . GLU A 1 270 ? -26.875 -4.777 30.844 1.00 70.50 270 GLU A N 1
ATOM 2227 C CA . GLU A 1 270 ? -27.192 -5.400 32.140 1.00 70.50 270 GLU A CA 1
ATOM 2228 C C . GLU A 1 270 ? -28.006 -4.468 33.050 1.00 70.50 270 GLU A C 1
ATOM 2230 O O . GLU A 1 270 ? -28.993 -4.881 33.669 1.00 70.50 270 GLU A O 1
ATOM 2235 N N . SER A 1 271 ? -27.638 -3.186 33.109 1.00 72.44 271 SER A N 1
ATOM 2236 C CA . SER A 1 271 ? -28.371 -2.182 33.888 1.00 72.44 271 SER A CA 1
ATOM 2237 C C . SER A 1 271 ? -29.804 -1.990 33.375 1.00 72.44 271 SER A C 1
ATOM 2239 O O . SER A 1 271 ? -30.744 -1.890 34.170 1.00 72.44 271 SER A O 1
ATOM 2241 N N . SER A 1 272 ? -29.998 -1.990 32.054 1.00 72.69 272 SER A N 1
ATOM 2242 C CA . SER A 1 272 ? -31.318 -1.867 31.427 1.00 72.69 272 SER A CA 1
ATOM 2243 C C . SER A 1 272 ? -32.205 -3.096 31.669 1.00 72.69 272 SER A C 1
ATOM 2245 O O . SER A 1 272 ? -33.390 -2.952 31.986 1.00 72.69 272 SER A O 1
ATOM 2247 N N . LEU A 1 273 ? -31.627 -4.301 31.620 1.00 71.38 273 LEU A N 1
ATOM 2248 C CA . LEU A 1 273 ? -32.309 -5.557 31.931 1.00 71.38 273 LEU A CA 1
ATOM 2249 C C . LEU A 1 273 ? -32.756 -5.584 33.395 1.00 71.38 273 LEU A C 1
ATOM 2251 O O . LEU A 1 273 ? -33.919 -5.878 33.681 1.00 71.38 273 LEU A O 1
ATOM 2255 N N . ASN A 1 274 ? -31.874 -5.192 34.319 1.00 78.00 274 ASN A N 1
ATOM 2256 C CA . ASN A 1 274 ? -32.197 -5.077 35.742 1.00 78.00 274 ASN A CA 1
ATOM 2257 C C . ASN A 1 274 ? -33.352 -4.096 35.991 1.00 78.00 274 ASN A C 1
ATOM 2259 O O . ASN A 1 274 ? -34.273 -4.399 36.753 1.00 78.00 274 ASN A O 1
ATOM 2263 N N . PHE A 1 275 ? -33.364 -2.954 35.302 1.00 77.94 275 PHE A N 1
ATOM 2264 C CA . PHE A 1 275 ? -34.473 -2.002 35.372 1.00 77.94 275 PHE A CA 1
ATOM 2265 C C . PHE A 1 275 ? -35.792 -2.591 34.835 1.00 77.94 275 PHE A C 1
ATOM 2267 O O . PHE A 1 275 ? -36.851 -2.405 35.444 1.00 77.94 275 PHE A O 1
ATOM 2274 N N . GLY A 1 276 ? -35.735 -3.368 33.748 1.00 79.31 276 GLY A N 1
ATOM 2275 C CA . GLY A 1 276 ? -36.884 -4.087 33.191 1.00 79.31 276 GLY A CA 1
ATOM 2276 C C . GLY A 1 276 ? -37.500 -5.099 34.165 1.00 79.31 276 GLY A C 1
ATOM 2277 O O . GLY A 1 276 ? -38.721 -5.119 34.348 1.00 79.31 276 GLY A O 1
ATOM 2278 N N . TYR A 1 277 ? -36.671 -5.885 34.861 1.00 84.69 277 TYR A N 1
ATOM 2279 C CA . TYR A 1 277 ? -37.145 -6.823 35.886 1.00 84.69 277 TYR A CA 1
ATOM 2280 C C . TYR A 1 277 ? -37.803 -6.112 37.072 1.00 84.69 277 TYR A C 1
ATOM 2282 O O . TYR A 1 277 ? -38.843 -6.562 37.559 1.00 84.69 277 TYR A O 1
ATOM 2290 N N . ILE A 1 278 ? -37.252 -4.976 37.512 1.00 85.38 278 ILE A N 1
ATOM 2291 C CA . ILE A 1 278 ? -37.842 -4.170 38.590 1.00 85.38 278 ILE A CA 1
ATOM 2292 C C . ILE A 1 278 ? -39.231 -3.658 38.184 1.00 85.38 278 ILE A C 1
ATOM 2294 O O . ILE A 1 278 ? -40.180 -3.778 38.961 1.00 85.38 278 ILE A O 1
ATOM 2298 N N . LEU A 1 279 ? -39.389 -3.153 36.957 1.00 85.69 279 LEU A N 1
ATOM 2299 C CA . LEU A 1 279 ? -40.683 -2.713 36.423 1.00 85.69 279 LEU A CA 1
ATOM 2300 C C . LEU A 1 279 ? -41.710 -3.852 36.358 1.00 85.69 279 LEU A C 1
ATOM 2302 O O . LEU A 1 279 ? -42.860 -3.666 36.766 1.00 85.69 279 LEU A O 1
ATOM 2306 N N . MET A 1 280 ? -41.301 -5.043 35.911 1.00 87.25 280 MET A N 1
ATOM 2307 C CA . MET A 1 280 ? -42.170 -6.223 35.913 1.00 87.25 280 MET A CA 1
ATOM 2308 C C . MET A 1 280 ? -42.615 -6.598 37.329 1.00 87.25 280 MET A C 1
ATOM 2310 O O . MET A 1 280 ? -43.810 -6.800 37.553 1.00 87.25 280 MET A O 1
ATOM 2314 N N . MET A 1 281 ? -41.696 -6.631 38.296 1.00 88.38 281 MET A N 1
ATOM 2315 C CA . MET A 1 281 ? -42.021 -6.957 39.688 1.00 88.38 281 MET A CA 1
ATOM 2316 C C . MET A 1 281 ? -42.957 -5.924 40.317 1.00 88.38 281 MET A C 1
ATOM 2318 O O . MET A 1 281 ? -43.926 -6.297 40.977 1.00 88.38 281 MET A O 1
ATOM 2322 N N . LEU A 1 282 ? -42.734 -4.632 40.064 1.00 90.31 282 LEU A N 1
ATOM 2323 C CA . LEU A 1 282 ? -43.635 -3.571 40.516 1.00 90.31 282 LEU A CA 1
ATOM 2324 C C . LEU A 1 282 ? -45.027 -3.715 39.897 1.00 90.31 282 LEU A C 1
ATOM 2326 O O . LEU A 1 282 ? -46.016 -3.588 40.615 1.00 90.31 282 LEU A O 1
ATOM 2330 N N . SER A 1 283 ? -45.122 -4.046 38.606 1.00 86.94 283 SER A N 1
ATOM 2331 C CA . SER A 1 283 ? -46.407 -4.287 37.940 1.00 86.94 283 SER A CA 1
ATOM 2332 C C . SER A 1 283 ? -47.147 -5.492 38.534 1.00 86.94 283 SER A C 1
ATOM 2334 O O . SER A 1 283 ? -48.344 -5.403 38.813 1.00 86.94 283 SER A O 1
ATOM 2336 N N . ALA A 1 284 ? -46.440 -6.587 38.825 1.00 89.00 284 ALA A N 1
ATOM 2337 C CA . ALA A 1 284 ? -47.012 -7.775 39.449 1.00 89.00 284 ALA A CA 1
ATOM 2338 C C . ALA A 1 284 ? -47.499 -7.476 40.873 1.00 89.00 284 ALA A C 1
ATOM 2340 O O . ALA A 1 284 ? -48.626 -7.827 41.223 1.00 89.00 284 ALA A O 1
ATOM 2341 N N . CYS A 1 285 ? -46.701 -6.753 41.665 1.00 88.38 285 CYS A N 1
ATOM 2342 C CA . CYS A 1 285 ? -47.079 -6.297 43.001 1.00 88.38 285 CYS A CA 1
ATOM 2343 C C . CYS A 1 285 ? -48.301 -5.374 42.968 1.00 88.38 285 CYS A C 1
ATOM 2345 O O . CYS A 1 285 ? -49.208 -5.550 43.779 1.00 88.38 285 CYS A O 1
ATOM 2347 N N . LEU A 1 286 ? -48.361 -4.429 42.022 1.00 87.00 286 LEU A N 1
ATOM 2348 C CA . LEU A 1 286 ? -49.505 -3.531 41.856 1.00 87.00 286 LEU A CA 1
ATOM 2349 C C . LEU A 1 286 ? -50.769 -4.318 41.491 1.00 87.00 286 LEU A C 1
ATOM 2351 O O . LEU A 1 286 ? -51.824 -4.105 42.082 1.00 87.00 286 LEU A O 1
ATOM 2355 N N . THR A 1 287 ? -50.651 -5.268 40.561 1.00 83.62 287 THR A N 1
ATOM 2356 C CA . THR A 1 287 ? -51.760 -6.131 40.129 1.00 83.62 287 THR A CA 1
ATOM 2357 C C . THR A 1 287 ? -52.254 -7.000 41.286 1.00 83.62 287 THR A C 1
ATOM 2359 O O . THR A 1 287 ? -53.455 -7.077 41.532 1.00 83.62 287 THR A O 1
ATOM 2362 N N . PHE A 1 288 ? -51.338 -7.581 42.064 1.00 83.12 288 PHE A N 1
ATOM 2363 C CA . PHE A 1 288 ? -51.658 -8.350 43.263 1.00 83.12 288 PHE A CA 1
ATOM 2364 C C . PHE A 1 288 ? -52.342 -7.488 44.332 1.00 83.12 288 PHE A C 1
ATOM 2366 O O . PHE A 1 288 ? -53.367 -7.889 44.882 1.00 83.12 288 PHE A O 1
ATOM 2373 N N . PHE A 1 289 ? -51.854 -6.267 44.574 1.00 82.19 289 PHE A N 1
ATOM 2374 C CA . PHE A 1 289 ? -52.493 -5.316 45.485 1.00 82.19 289 PHE A CA 1
ATOM 2375 C C . PHE A 1 289 ? -53.896 -4.920 45.019 1.00 82.19 289 PHE A C 1
ATOM 2377 O O . PHE A 1 289 ? -54.811 -4.855 45.839 1.00 82.19 289 PHE A O 1
ATOM 2384 N N . VAL A 1 290 ? -54.102 -4.693 43.720 1.00 80.56 290 VAL A N 1
ATOM 2385 C CA . VAL A 1 290 ? -55.427 -4.416 43.144 1.00 80.56 290 VAL A CA 1
ATOM 2386 C C . VAL A 1 290 ? -56.348 -5.631 43.283 1.00 80.56 290 VAL A C 1
ATOM 2388 O O . VAL A 1 290 ? -57.513 -5.460 43.627 1.00 80.56 290 VAL A O 1
ATOM 2391 N N . CYS A 1 291 ? -55.849 -6.857 43.113 1.00 73.50 291 CYS A N 1
ATOM 2392 C CA . CYS A 1 291 ? -56.621 -8.077 43.368 1.00 73.50 291 CYS A CA 1
ATOM 2393 C C . CYS A 1 291 ? -56.987 -8.256 44.852 1.00 73.50 291 CYS A C 1
ATOM 2395 O O . CYS A 1 291 ? -58.087 -8.712 45.151 1.00 73.50 291 CYS A O 1
ATOM 2397 N N . LEU A 1 292 ? -56.101 -7.884 45.783 1.00 73.81 292 LEU A N 1
ATOM 2398 C CA . LEU A 1 292 ? -56.346 -7.987 47.227 1.00 73.81 292 LEU A CA 1
ATOM 2399 C C . LEU A 1 292 ? -57.265 -6.884 47.770 1.00 73.81 292 LEU A C 1
ATOM 2401 O O . LEU A 1 292 ? -58.073 -7.127 48.664 1.00 73.81 292 LEU A O 1
ATOM 2405 N N . THR A 1 293 ? -57.139 -5.663 47.249 1.00 71.44 293 THR A N 1
ATOM 2406 C CA . THR A 1 293 ? -57.929 -4.493 47.680 1.00 71.44 293 THR A CA 1
ATOM 2407 C C . THR A 1 293 ? -59.219 -4.325 46.879 1.00 71.44 293 THR A C 1
ATOM 2409 O O . THR A 1 293 ? -60.168 -3.682 47.341 1.00 71.44 293 THR A O 1
ATOM 2412 N N . GLY A 1 294 ? -59.292 -4.957 45.707 1.00 56.88 294 GLY A N 1
ATOM 2413 C CA . GLY A 1 294 ? -60.478 -5.102 44.885 1.00 56.88 294 GLY A CA 1
ATOM 2414 C C . GLY A 1 294 ? -61.517 -5.954 45.595 1.00 56.88 294 GLY A C 1
ATOM 2415 O O . GLY A 1 294 ? -61.652 -7.149 45.350 1.00 56.88 294 GLY A O 1
ATOM 2416 N N . LYS A 1 295 ? -62.316 -5.320 46.457 1.00 54.66 295 LYS A N 1
ATOM 2417 C CA . LYS A 1 295 ? -63.626 -5.842 46.845 1.00 54.66 295 LYS A CA 1
ATOM 2418 C C . LYS A 1 295 ? -64.373 -6.189 45.560 1.00 54.66 295 LYS A C 1
ATOM 2420 O O . LYS A 1 295 ? -64.843 -5.290 44.866 1.00 54.66 295 LYS A O 1
ATOM 2425 N N . ASN A 1 296 ? -64.485 -7.484 45.272 1.00 51.69 296 ASN A N 1
ATOM 2426 C CA . ASN A 1 296 ? -65.343 -8.058 44.245 1.00 51.69 296 ASN A CA 1
ATOM 2427 C C . ASN A 1 296 ? -66.787 -7.576 44.461 1.00 51.69 296 ASN A C 1
ATOM 2429 O O . ASN A 1 296 ? -67.612 -8.251 45.073 1.00 51.69 296 ASN A O 1
ATOM 2433 N N . ARG A 1 297 ? -67.124 -6.389 43.950 1.00 54.06 297 ARG A N 1
ATOM 2434 C CA . ARG A 1 297 ? -68.509 -5.988 43.719 1.00 54.06 297 ARG A CA 1
ATOM 2435 C C . ARG A 1 297 ? -68.948 -6.639 42.416 1.00 54.06 297 ARG A C 1
ATOM 2437 O O . ARG A 1 297 ? -69.138 -5.972 41.404 1.00 54.06 297 ARG A O 1
ATOM 2444 N N . PHE A 1 298 ? -69.123 -7.958 42.450 1.00 52.09 298 PHE A N 1
ATOM 2445 C CA . PHE A 1 298 ? -69.946 -8.635 41.458 1.00 52.09 298 PHE A CA 1
ATOM 2446 C C . PHE A 1 298 ? -71.378 -8.124 41.637 1.00 52.09 298 P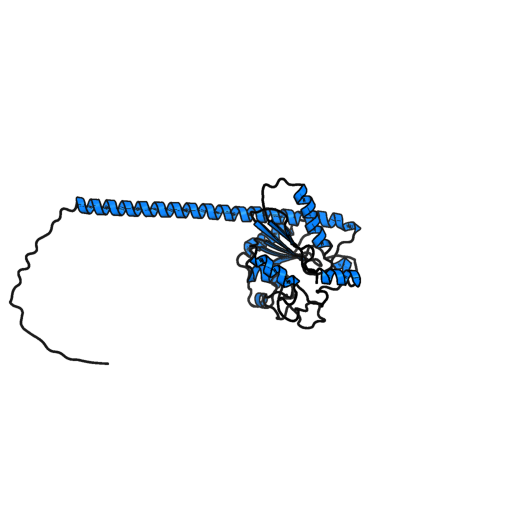HE A C 1
ATOM 2448 O O . PHE A 1 298 ? -72.135 -8.594 42.485 1.00 52.09 298 PHE A O 1
ATOM 2455 N N . HIS A 1 299 ? -71.758 -7.113 40.858 1.00 50.31 299 HIS A N 1
ATOM 2456 C CA . HIS A 1 299 ? -73.163 -6.782 40.696 1.00 50.31 299 HIS A CA 1
ATOM 2457 C C . HIS A 1 299 ? -73.824 -7.905 39.905 1.00 50.31 299 HIS A C 1
ATOM 2459 O O . HIS A 1 299 ? -73.667 -8.022 38.691 1.00 50.31 299 HIS A O 1
ATOM 2465 N N . HIS A 1 300 ? -74.586 -8.731 40.615 1.00 42.78 300 HIS A N 1
ATOM 2466 C CA . HIS A 1 300 ? -75.450 -9.735 40.024 1.00 42.78 300 HIS A CA 1
ATOM 2467 C C . HIS A 1 300 ? -76.567 -9.023 39.242 1.00 42.78 300 HIS A C 1
ATOM 2469 O O . HIS A 1 300 ? -77.647 -8.752 39.764 1.00 42.78 300 HIS A O 1
ATOM 2475 N N . ARG A 1 301 ? -76.327 -8.677 37.971 1.00 49.19 301 ARG A N 1
ATOM 2476 C CA . ARG A 1 301 ? -77.410 -8.258 37.073 1.00 49.19 301 ARG A CA 1
ATOM 2477 C C . ARG A 1 301 ? -78.276 -9.483 36.788 1.00 49.19 301 ARG A C 1
ATOM 2479 O O . ARG A 1 301 ? -77.907 -10.335 35.985 1.00 49.19 301 ARG A O 1
ATOM 2486 N N . ARG A 1 302 ? -79.441 -9.575 37.435 1.00 45.94 302 ARG A N 1
ATOM 2487 C CA . ARG A 1 302 ? -80.524 -10.449 36.965 1.00 45.94 302 ARG A CA 1
ATOM 2488 C C . ARG A 1 302 ? -80.962 -9.939 35.590 1.00 45.94 302 ARG A C 1
ATOM 2490 O O . ARG A 1 302 ? -81.570 -8.877 35.488 1.00 45.94 302 ARG A O 1
ATOM 2497 N N . ARG A 1 303 ? -80.634 -10.676 34.527 1.00 51.38 303 ARG A N 1
ATOM 2498 C CA . ARG A 1 303 ? -81.271 -10.495 33.216 1.00 51.38 303 ARG A CA 1
ATOM 2499 C C . ARG A 1 303 ? -82.718 -10.966 33.348 1.00 51.38 303 ARG A C 1
ATOM 2501 O O . ARG A 1 303 ? -82.973 -12.164 33.376 1.00 51.38 303 ARG A O 1
ATOM 2508 N N . ILE A 1 304 ? -83.655 -10.029 33.442 1.00 53.22 304 ILE A N 1
ATOM 2509 C CA . ILE A 1 304 ? -85.062 -10.316 33.161 1.00 53.22 304 ILE A CA 1
ATOM 2510 C C . ILE A 1 304 ? -85.174 -10.380 31.638 1.00 53.22 304 ILE A C 1
ATOM 2512 O O . ILE A 1 304 ? -85.010 -9.370 30.956 1.00 53.22 304 ILE A O 1
ATOM 2516 N N . VAL A 1 305 ? -85.381 -11.579 31.100 1.00 50.50 305 VAL A N 1
ATOM 2517 C CA . VAL A 1 305 ? -85.666 -11.778 29.676 1.00 50.50 305 VAL A CA 1
ATOM 2518 C C . VAL A 1 305 ? -87.171 -11.603 29.486 1.00 50.50 305 VAL A C 1
ATOM 2520 O O . VAL A 1 305 ? -87.959 -12.410 29.971 1.00 50.50 305 VAL A O 1
ATOM 2523 N N . SER A 1 306 ? -87.575 -10.530 28.807 1.00 50.81 306 SER A N 1
ATOM 2524 C CA . SER A 1 306 ? -88.949 -10.357 28.331 1.00 50.81 306 SER A CA 1
ATOM 2525 C C . SER A 1 306 ? -89.118 -11.132 27.024 1.00 50.81 306 SER A C 1
ATOM 2527 O O . SER A 1 306 ? -88.480 -10.815 26.024 1.00 50.81 306 SER A O 1
ATOM 2529 N N . LEU A 1 307 ? -89.991 -12.139 27.022 1.00 50.00 307 LEU A N 1
ATOM 2530 C CA . LEU A 1 307 ? -90.318 -13.001 25.874 1.00 50.00 307 LEU A CA 1
ATOM 2531 C C . LEU A 1 307 ? -91.183 -12.314 24.789 1.00 50.00 307 LEU A C 1
ATOM 2533 O O . LEU A 1 307 ? -91.848 -12.988 24.012 1.00 50.00 307 LEU A O 1
ATOM 2537 N N . LYS A 1 308 ? -91.201 -10.976 24.708 1.00 47.03 308 LYS A N 1
ATOM 2538 C CA . LYS A 1 308 ? -92.122 -10.222 23.833 1.00 47.03 308 LYS A CA 1
ATOM 2539 C C . LYS A 1 308 ? -91.547 -9.695 22.510 1.00 47.03 308 LYS A C 1
ATOM 2541 O O . LYS A 1 308 ? -92.226 -8.912 21.859 1.00 47.03 308 LYS A O 1
ATOM 2546 N N . SER A 1 309 ? -90.359 -10.114 22.063 1.00 48.09 309 SER A N 1
ATOM 2547 C CA . SER A 1 309 ? -89.821 -9.647 20.764 1.00 48.09 309 SER A CA 1
ATOM 2548 C C . SER A 1 309 ? -89.317 -10.737 19.811 1.00 48.09 309 SER A C 1
ATOM 2550 O O . SER A 1 309 ? -88.557 -10.438 18.894 1.00 48.09 309 SER A O 1
ATOM 2552 N N . LEU A 1 310 ? -89.746 -11.992 19.976 1.00 48.16 310 LEU A N 1
ATOM 2553 C CA . LEU A 1 310 ? -89.597 -13.011 18.929 1.00 48.16 310 LEU A CA 1
ATOM 2554 C C . LEU A 1 310 ? -90.728 -12.848 17.907 1.00 48.16 310 LEU A C 1
ATOM 2556 O O . LEU A 1 310 ? -91.758 -13.508 17.984 1.00 48.16 310 LEU A O 1
ATOM 2560 N N . GLY A 1 311 ? -90.543 -11.933 16.962 1.00 46.72 311 GLY A N 1
ATOM 2561 C CA . GLY A 1 311 ? -91.432 -11.778 15.819 1.00 46.72 311 GLY A CA 1
ATOM 2562 C C . GLY A 1 311 ? -90.813 -10.859 14.778 1.00 46.72 311 GLY A C 1
ATOM 2563 O O . GLY A 1 311 ? -90.492 -9.721 15.103 1.00 46.72 311 GLY A O 1
ATOM 2564 N N . SER A 1 312 ? -90.714 -11.360 13.541 1.00 42.34 312 SER A N 1
ATOM 2565 C CA . SER A 1 312 ? -90.246 -10.678 12.318 1.00 42.34 312 SER A CA 1
ATOM 2566 C C . SER A 1 312 ? -88.710 -10.492 12.249 1.00 42.34 312 SER A C 1
ATOM 2568 O O . SER A 1 312 ? -88.107 -9.969 13.172 1.00 42.34 312 SER A O 1
ATOM 2570 N N . SER A 1 313 ? -87.948 -10.935 11.246 1.00 42.25 313 SER A N 1
ATOM 2571 C CA . SER A 1 313 ? -88.257 -11.489 9.928 1.00 42.25 313 SER A CA 1
ATOM 2572 C C . SER A 1 313 ? -87.020 -12.235 9.419 1.00 42.25 313 SER A C 1
ATOM 2574 O O . SER A 1 313 ? -85.928 -11.672 9.372 1.00 42.25 313 SER A O 1
ATOM 2576 N N . PHE A 1 314 ? -87.195 -13.482 8.993 1.00 45.22 314 PHE A N 1
ATOM 2577 C CA . PHE A 1 314 ? -86.306 -14.104 8.017 1.00 45.22 314 PHE A CA 1
ATOM 2578 C C . PHE A 1 314 ? -86.593 -13.470 6.647 1.00 45.22 314 PHE A C 1
ATOM 2580 O O . PHE A 1 314 ? -87.738 -13.482 6.205 1.00 45.22 314 PHE A O 1
ATOM 2587 N N . SER A 1 315 ? -85.568 -12.962 5.963 1.00 39.75 315 SER A N 1
ATOM 2588 C CA . SER A 1 315 ? -85.531 -12.910 4.497 1.00 39.75 315 SER A CA 1
ATOM 2589 C C . SER A 1 315 ? -84.081 -12.870 4.029 1.00 39.75 315 SER A C 1
ATOM 2591 O O . SER A 1 315 ? -83.317 -11.980 4.393 1.00 39.75 315 SER A O 1
ATOM 2593 N N . ALA A 1 316 ? -83.723 -13.864 3.225 1.00 44.50 316 ALA A N 1
ATOM 2594 C CA . ALA A 1 316 ? -82.452 -13.999 2.531 1.00 44.50 316 ALA A CA 1
ATOM 2595 C C . ALA A 1 316 ? -82.426 -13.170 1.231 1.00 44.50 316 ALA A C 1
ATOM 2597 O O . ALA A 1 316 ? -83.474 -12.973 0.624 1.00 44.50 316 ALA A O 1
ATOM 2598 N N . SER A 1 317 ? -81.234 -12.745 0.791 1.00 38.38 317 SER A N 1
ATOM 2599 C CA . SER A 1 317 ? -80.778 -12.677 -0.620 1.00 38.38 317 SER A CA 1
ATOM 2600 C C . SER A 1 317 ? -79.358 -12.071 -0.641 1.00 38.38 317 SER A C 1
ATOM 2602 O O . SER A 1 317 ? -79.176 -10.961 -0.161 1.00 38.38 317 SER A O 1
ATOM 2604 N N . PHE A 1 318 ? -78.278 -12.817 -0.898 1.00 41.50 318 PHE A N 1
ATOM 2605 C CA . PHE A 1 318 ? -77.685 -13.239 -2.186 1.00 41.50 318 PHE A CA 1
ATOM 2606 C C . PHE A 1 318 ? -76.973 -12.147 -3.031 1.00 41.50 318 PHE A C 1
ATOM 2608 O O . PHE A 1 318 ? -77.606 -11.215 -3.512 1.00 41.50 318 PHE A O 1
ATOM 2615 N N . MET A 1 319 ? -75.675 -12.418 -3.277 1.00 41.19 319 MET A N 1
ATOM 2616 C CA . MET A 1 319 ? -74.808 -12.122 -4.444 1.00 41.19 319 MET A CA 1
ATOM 2617 C C . MET A 1 319 ? -74.387 -10.689 -4.831 1.00 41.19 319 MET A C 1
ATOM 2619 O O . MET A 1 319 ? -75.208 -9.862 -5.213 1.00 41.19 319 MET A O 1
ATOM 2623 N N . LYS A 1 320 ? -73.063 -10.492 -4.968 1.00 39.62 320 LYS A N 1
ATOM 2624 C CA . LYS A 1 320 ? -72.282 -10.473 -6.240 1.00 39.62 320 LYS A CA 1
ATOM 2625 C C . LYS A 1 320 ? -70.784 -10.336 -5.882 1.00 39.62 320 LYS A C 1
ATOM 2627 O O . LYS A 1 320 ? -70.465 -9.534 -5.014 1.00 39.62 320 LYS A O 1
ATOM 2632 N N . ALA A 1 321 ? -69.960 -11.331 -6.221 1.00 49.06 321 ALA A N 1
ATOM 2633 C CA . ALA A 1 321 ? -69.164 -11.468 -7.454 1.00 49.06 321 ALA A CA 1
ATOM 2634 C C . ALA A 1 321 ? -67.911 -10.586 -7.426 1.00 49.06 321 ALA A C 1
ATOM 2636 O O . ALA A 1 321 ? -68.080 -9.348 -7.449 1.00 49.06 321 ALA A O 1
#

pLDDT: mean 79.88, std 17.87, range [38.38, 98.5]

Secondary structure (DSSP, 8-state):
-PPPPEEE---SS-EEEEE--SSSTHHHHHHHHHHHHHHHHH-------EEEEES-SSHHHHHHHHHH--TT--S-TT---GGG-SSSSTTSTTSB--TTSTTB--SSTT-SHHHHHHHHHHHH---SEEEEEEEES-EEEES--SHHHHHHT---TTHHHHHHHHHHHHHSSSSPPEEEEHHHH-SS--SS-HHHHHHHTS--SEEEEEEEEESS----SHHHHHS--TTTHHHHHHHHHHHHHHHHHHHHHHHHHHHHHHHHHHHHHHHHHHHHHHHHHHHHHHHHHHHHH----------------------------

Radius of gyration: 32.57 Å; chains: 1; bounding box: 118×36×70 Å

Sequence (321 aa):
MKFPLFLKICPPKAAVMYTFITKSELFCFVSVILFFLDFCSTIDVKAQREKYIPDYTNPDGRLYIESTNNYCWRGTETGVDLDRNFDWEYGRKGSSSDPKDEEYRGLHKFSEPESLAFTDLTEKIKFDLFMSFHSGIKHIYIPFADTKSKKIGRQVDNLADMLDLAMELSHCTKYTYKYGQAYKLNDYTADGTIFDFMAGVKKIPFSYTVELWGQNHKGTSCFDLFNPPNEDLKEVLETIHPLYVQLFRYMIDWKSSQVRHIQTEDFNEESSLNFGYILMMLSACLTFFVCLTGKNRFHHRRRIVSLKSLGSSFSASFMKA

Organism: Mytilus edulis (NCBI:txid6550)

Foldseek 3Di:
DDEFDWDKDFADDAEEEEAAQWFPVPLVLCLVVVLSVVVVVPDPDPHTHTYIYTNHLQVQQVVVCVVPVPRVQIDHVQQARQQQQAPFQHDDDQADCDSVDNRNRPPHRPPDVSNVVVVVVLVVDQHQAYEYEFALAFAKEDDDQADVCLVVVDHFPPQVLQVVLRVQLQPQFPHGYHYDHNNVVDPGGHHRGPQNCCCPPSVRPHGIYGHLYADDFPDPDSCSSGDPDPVCSVVSSVRNSSSVVSNVVSVVVVSVVVVVVVVVVVVVVVVVVVVVVVVVVVVVVVVVVCVVVPPPPPPPPDPPDDPPPPDDDDDDDDDDD